Protein AF-A0A286ZJD0-F1 (afdb_monomer)

pLDDT: mean 77.21, std 18.4, range [37.88, 97.44]

Foldseek 3Di:
DDPPPDPPVVVVVVVVVVVVVVVVVVVVVVVVVVVVVVVVVVVVVLVVQLVVLVVCVVVPPVVCVVVSCVSVVCVVVVVVVVCVPDVVVVVVVVVVVVVVVVVVLVVLVVLLVVLVVLLVVLVVVLPDPVCDDDPCPVVNVVSVVSNVVSVVSSVVSPDDPPDDDPPPPPDPPDDDDDDDD

Secondary structure (DSSP, 8-state):
------THHHHHHHHHHHHHHHHHHHHHHHHHHHHHHHHHHHHHHHHHHHHHHHHHHHTT-GGGHHHHHHHHHTHHHHHHHHTTS-HHHHHHHHHHHHHHHHHHHHHHHHHHHHHHHHHHHHHHHHH-TT--TTSSHHHHHHHHHHHHHHHHHHHHTS-------S-------PPP-PPP-

Sequence (181 aa):
MAVSLGPSSDLRAQHKLMRENQELQRQLAQSKQDFRDLREKFLVSKAAAYSLANQLQKYQCEGDRDIIESVLGEKLEFKLVKLAEDPAELDVLIHAQARELTQLRQKVKEGRDDCVLLVQHLTDLLTHKDLDKDQGQGLREQLTEGHRLAERLARKFSPGKGATDPDCTGQLHGPRVFTPH

Mean predicted aligned error: 19.88 Å

Structure (mmCIF, N/CA/C/O backbone):
data_AF-A0A286ZJD0-F1
#
_entry.id   AF-A0A286ZJD0-F1
#
loop_
_atom_site.group_PDB
_atom_site.id
_atom_site.type_symbol
_atom_site.label_atom_id
_atom_site.label_alt_id
_atom_site.label_comp_id
_atom_site.label_asym_id
_atom_site.label_entity_id
_atom_site.label_seq_id
_atom_site.pdbx_PDB_ins_code
_atom_site.Cartn_x
_atom_site.Cartn_y
_atom_site.Cartn_z
_atom_site.occupancy
_atom_site.B_iso_or_equiv
_atom_site.auth_seq_id
_atom_site.auth_comp_id
_atom_site.auth_asym_id
_atom_site.auth_atom_id
_atom_site.pdbx_PDB_model_num
ATOM 1 N N . MET A 1 1 ? -14.584 -43.689 66.326 1.00 37.88 1 MET A N 1
ATOM 2 C CA . MET A 1 1 ? -15.754 -42.801 66.185 1.00 37.88 1 MET A CA 1
ATOM 3 C C . MET A 1 1 ? -15.531 -41.940 64.954 1.00 37.88 1 MET A C 1
ATOM 5 O O . MET A 1 1 ? -14.592 -41.157 64.955 1.00 37.88 1 MET A O 1
ATOM 9 N N . ALA A 1 2 ? -16.290 -42.163 63.880 1.00 47.94 2 ALA A N 1
ATOM 10 C CA . ALA A 1 2 ? -16.188 -41.362 62.663 1.00 47.94 2 ALA A CA 1
ATOM 11 C C . ALA A 1 2 ? -17.071 -40.120 62.829 1.00 47.94 2 ALA A C 1
ATOM 13 O O . ALA A 1 2 ? -18.282 -40.238 62.999 1.00 47.94 2 ALA A O 1
ATOM 14 N N . VAL A 1 3 ? -16.448 -38.944 62.855 1.00 49.66 3 VAL A N 1
ATOM 15 C CA . VAL A 1 3 ? -17.155 -37.663 62.893 1.00 49.66 3 VAL A CA 1
ATOM 16 C C . VAL A 1 3 ? -17.680 -37.397 61.488 1.00 49.66 3 VAL A C 1
ATOM 18 O O . VAL A 1 3 ? -16.926 -37.027 60.592 1.00 49.66 3 VAL A O 1
ATOM 21 N N . SER A 1 4 ? -18.972 -37.628 61.286 1.00 55.94 4 SER A N 1
ATOM 22 C CA . SER A 1 4 ? -19.664 -37.247 60.060 1.00 55.94 4 SER A CA 1
ATOM 23 C C . SER A 1 4 ? -19.768 -35.719 60.004 1.00 55.94 4 SER A C 1
ATOM 25 O O . SER A 1 4 ? -20.601 -35.120 60.684 1.00 55.94 4 SER A O 1
ATOM 27 N N . LEU A 1 5 ? -18.904 -35.078 59.214 1.00 51.91 5 LEU A N 1
ATOM 28 C CA . LEU A 1 5 ? -19.037 -33.668 58.841 1.00 51.91 5 LEU A CA 1
ATOM 29 C C . LEU A 1 5 ? -20.266 -33.532 57.930 1.00 51.91 5 LEU A C 1
ATOM 31 O O . LEU A 1 5 ? -20.278 -34.035 56.810 1.00 51.91 5 LEU A O 1
ATOM 35 N N . GLY A 1 6 ? -21.340 -32.943 58.459 1.00 55.72 6 GLY A N 1
ATOM 36 C CA . GLY A 1 6 ? -22.648 -32.920 57.805 1.00 55.72 6 GLY A CA 1
ATOM 37 C C . GLY A 1 6 ? -22.787 -31.915 56.641 1.00 55.72 6 GLY A C 1
ATOM 38 O O . GLY A 1 6 ? -21.998 -30.978 56.535 1.00 55.72 6 GLY A O 1
ATOM 39 N N . PRO A 1 7 ? -23.859 -32.029 55.828 1.00 60.59 7 PRO A N 1
ATOM 40 C CA . PRO A 1 7 ? -24.094 -31.268 54.580 1.00 60.59 7 PRO A CA 1
ATOM 41 C C . PRO A 1 7 ? -24.238 -29.735 54.718 1.00 60.59 7 PRO A C 1
ATOM 43 O O . PRO A 1 7 ? -24.342 -29.014 53.729 1.00 60.59 7 PRO A O 1
ATOM 46 N N . SER A 1 8 ? -24.299 -29.214 55.946 1.00 62.09 8 SER A N 1
ATOM 47 C CA . SER A 1 8 ? -24.670 -27.821 56.251 1.00 62.09 8 SER A CA 1
ATOM 48 C C . SER A 1 8 ? -23.539 -26.807 56.012 1.00 62.09 8 SER A C 1
ATOM 50 O O . SER A 1 8 ? -23.790 -25.668 55.609 1.00 62.09 8 SER A O 1
ATOM 52 N N . SER A 1 9 ? -22.279 -27.209 56.214 1.00 63.00 9 SER A N 1
ATOM 53 C CA . SER A 1 9 ? -21.113 -26.367 55.902 1.00 63.00 9 SER A CA 1
ATOM 54 C C . SER A 1 9 ? -20.938 -26.170 54.395 1.00 63.00 9 SER A C 1
ATOM 56 O O . SER A 1 9 ? -20.555 -25.083 53.960 1.00 63.00 9 SER A O 1
ATOM 58 N N . ASP A 1 10 ? -21.285 -27.192 53.615 1.00 73.25 10 ASP A N 1
ATOM 59 C CA . ASP A 1 10 ? -21.169 -27.210 52.158 1.00 73.25 10 ASP A CA 1
ATOM 60 C C . ASP A 1 10 ? -22.190 -26.265 51.499 1.00 73.25 10 ASP A C 1
ATOM 62 O O . ASP A 1 10 ? -21.841 -25.420 50.674 1.00 73.25 10 ASP A O 1
ATOM 66 N N . LEU A 1 11 ? -23.438 -26.271 51.986 1.00 79.62 11 LEU A N 1
ATOM 67 C CA . LEU A 1 11 ? -24.498 -25.372 51.511 1.00 79.62 11 LEU A CA 1
ATOM 68 C C . LEU A 1 11 ? -24.178 -23.884 51.771 1.00 79.62 11 LEU A C 1
ATOM 70 O O . LEU A 1 11 ? -24.460 -23.009 50.948 1.00 79.62 11 LEU A O 1
ATOM 74 N N . ARG A 1 12 ? -23.558 -23.576 52.920 1.00 82.06 12 ARG A N 1
ATOM 75 C CA . ARG A 1 12 ? -23.144 -22.206 53.275 1.00 82.06 12 ARG A CA 1
ATOM 76 C C . ARG A 1 12 ? -22.000 -21.713 52.388 1.00 82.06 12 ARG A C 1
ATOM 78 O O . ARG A 1 12 ? -22.017 -20.555 51.967 1.00 82.06 12 ARG A O 1
ATOM 85 N N . ALA A 1 13 ? -21.022 -22.573 52.107 1.00 85.38 13 ALA A N 1
ATOM 86 C CA . ALA A 1 13 ? -19.931 -22.263 51.190 1.00 85.38 13 ALA A CA 1
ATOM 87 C C . ALA A 1 13 ? -20.459 -22.041 49.765 1.00 85.38 13 ALA A C 1
ATOM 89 O O . ALA A 1 13 ? -20.111 -21.043 49.135 1.00 85.38 13 ALA A O 1
ATOM 90 N N . GLN A 1 14 ? -21.383 -22.890 49.308 1.00 86.62 14 GLN A N 1
ATOM 91 C CA . GLN A 1 14 ? -22.027 -22.781 47.999 1.00 86.62 14 GLN A CA 1
ATOM 92 C C . GLN A 1 14 ? -22.761 -21.444 47.818 1.00 86.62 14 GLN A C 1
ATOM 94 O O . GLN A 1 14 ? -22.615 -20.780 46.791 1.00 86.62 14 GLN A O 1
ATOM 99 N N . HIS A 1 15 ? -23.504 -20.996 48.832 1.00 89.81 15 HIS A N 1
ATOM 100 C CA . HIS A 1 15 ? -24.233 -19.728 48.773 1.00 89.81 15 HIS A CA 1
ATOM 101 C C . HIS A 1 15 ? -23.303 -18.498 48.777 1.00 89.81 15 HIS A C 1
ATOM 103 O O . HIS A 1 15 ? -23.623 -17.469 48.174 1.00 89.81 15 HIS A O 1
ATOM 109 N N . LYS A 1 16 ? -22.139 -18.592 49.439 1.00 93.12 16 LYS A N 1
ATOM 110 C CA . LYS A 1 16 ? -21.087 -17.562 49.399 1.00 93.12 16 LYS A CA 1
ATOM 111 C C . LYS A 1 16 ? -20.445 -17.491 48.010 1.00 93.12 16 LYS A C 1
ATOM 113 O O . LYS A 1 16 ? -20.349 -16.403 47.451 1.00 93.12 16 LYS A O 1
ATOM 118 N N . LEU A 1 17 ? -20.117 -18.646 47.432 1.00 92.94 17 LEU A N 1
ATOM 119 C CA . LEU A 1 17 ? -19.564 -18.776 46.081 1.00 92.94 17 LEU A CA 1
ATOM 120 C C . LEU A 1 17 ? -20.516 -18.216 45.014 1.00 92.94 17 LEU A C 1
ATOM 122 O O . LEU A 1 17 ? -20.090 -17.501 44.112 1.00 92.94 17 LEU A O 1
ATOM 126 N N . MET A 1 18 ? -21.817 -18.491 45.141 1.00 92.44 18 MET A N 1
ATOM 127 C CA . MET A 1 18 ? -22.837 -17.962 44.230 1.00 92.44 18 MET A CA 1
ATOM 128 C C . MET A 1 18 ? -22.913 -16.430 44.283 1.00 92.44 18 MET A C 1
ATOM 130 O O . MET A 1 18 ? -22.958 -15.783 43.238 1.00 92.44 18 MET A O 1
ATOM 134 N N . ARG A 1 19 ? -22.875 -15.843 45.487 1.00 92.38 19 ARG A N 1
ATOM 135 C CA . ARG A 1 19 ? -22.869 -14.383 45.671 1.00 92.38 19 ARG A CA 1
ATOM 136 C C . ARG A 1 19 ? -21.616 -13.745 45.066 1.00 92.38 19 ARG A C 1
ATOM 138 O O . ARG A 1 19 ? -21.719 -12.725 44.394 1.00 92.38 19 ARG A O 1
ATOM 145 N N . GLU A 1 20 ? -20.450 -14.347 45.286 1.00 94.75 20 GLU A N 1
ATOM 146 C CA . GLU A 1 20 ? -19.181 -13.878 44.716 1.00 94.75 20 GLU A CA 1
ATOM 147 C C . GLU A 1 20 ? -19.183 -13.960 43.185 1.00 94.75 20 GLU A C 1
ATOM 149 O O . GLU A 1 20 ? -18.765 -13.016 42.521 1.00 94.75 20 GLU A O 1
ATOM 154 N N . ASN A 1 21 ? -19.725 -15.037 42.610 1.00 92.50 21 ASN A N 1
ATOM 155 C CA . ASN A 1 21 ? -19.856 -15.183 41.160 1.00 92.50 21 ASN A CA 1
ATOM 156 C C . ASN A 1 21 ? -20.789 -14.113 40.566 1.00 92.50 21 ASN A C 1
ATOM 158 O O . ASN A 1 21 ? -20.454 -13.488 39.562 1.00 92.50 21 ASN A O 1
ATOM 162 N N . GLN A 1 22 ? -21.917 -13.835 41.226 1.00 96.38 22 GLN A N 1
ATOM 163 C CA . GLN A 1 22 ? -22.844 -12.788 40.796 1.00 96.38 22 GLN A CA 1
ATOM 164 C C . GLN A 1 22 ? -22.196 -11.394 40.823 1.00 96.38 22 GLN A C 1
ATOM 166 O O . GLN A 1 22 ? -22.384 -10.604 39.896 1.00 96.38 22 GLN A O 1
ATOM 171 N N . GLU A 1 23 ? -21.403 -11.099 41.853 1.00 96.81 23 GLU A N 1
ATOM 172 C CA . GLU A 1 23 ? -20.669 -9.836 41.956 1.00 96.81 23 GLU A CA 1
ATOM 173 C C . GLU A 1 23 ? -19.587 -9.718 40.870 1.00 96.81 23 GLU A C 1
ATOM 175 O O . GLU A 1 23 ? -19.506 -8.696 40.190 1.00 96.81 23 GLU A O 1
ATOM 180 N N . LEU A 1 24 ? -18.821 -10.785 40.616 1.00 97.00 24 LEU A N 1
ATOM 181 C CA . LEU A 1 24 ? -17.828 -10.819 39.536 1.00 97.00 24 LEU A CA 1
ATOM 182 C C . LEU A 1 24 ? -18.463 -10.600 38.157 1.00 97.00 24 LEU A C 1
ATOM 184 O O . LEU A 1 24 ? -17.924 -9.859 37.336 1.00 97.00 24 LEU A O 1
ATOM 188 N N . GLN A 1 25 ? -19.627 -11.201 37.898 1.00 96.88 25 GLN A N 1
ATOM 189 C CA . GLN A 1 25 ? -20.366 -10.976 36.653 1.00 96.88 25 GLN A CA 1
ATOM 190 C C . GLN A 1 25 ? -20.806 -9.518 36.506 1.00 96.88 25 GLN A C 1
ATOM 192 O O . GLN A 1 25 ? -20.695 -8.948 35.418 1.00 96.88 25 GLN A O 1
ATOM 197 N N . ARG A 1 26 ? -21.261 -8.897 37.600 1.00 97.44 26 ARG A N 1
ATOM 198 C CA . ARG A 1 26 ? -21.642 -7.482 37.619 1.00 97.44 26 ARG A CA 1
ATOM 199 C C . ARG A 1 26 ? -20.447 -6.576 37.330 1.00 97.44 26 ARG A C 1
ATOM 201 O O . ARG A 1 26 ? -20.555 -5.690 36.487 1.00 97.44 26 ARG A O 1
ATOM 208 N N . GLN A 1 27 ? -19.306 -6.834 37.964 1.00 96.19 27 GLN A N 1
ATOM 209 C CA . GLN A 1 27 ? -18.070 -6.079 37.745 1.00 96.19 27 GLN A CA 1
ATOM 210 C C . GLN A 1 27 ? -17.539 -6.246 36.321 1.00 96.19 27 GLN A C 1
ATOM 212 O O . GLN A 1 27 ? -17.121 -5.269 35.704 1.00 96.19 27 GLN A O 1
ATOM 217 N N . LEU A 1 28 ? -17.614 -7.454 35.756 1.00 95.81 28 LEU A N 1
ATOM 218 C CA . LEU A 1 28 ? -17.242 -7.699 34.364 1.00 95.81 28 LEU A CA 1
ATOM 219 C C . LEU A 1 28 ? -18.148 -6.929 33.397 1.00 95.81 28 LEU A C 1
ATOM 221 O O . LEU A 1 28 ? -17.662 -6.354 32.423 1.00 95.81 28 LEU A O 1
ATOM 225 N N . ALA A 1 29 ? -19.459 -6.917 33.644 1.00 94.62 29 ALA A N 1
ATOM 226 C CA . ALA A 1 29 ? -20.403 -6.156 32.833 1.00 94.62 29 ALA A CA 1
ATOM 227 C C . ALA A 1 29 ? -20.130 -4.647 32.920 1.00 94.62 29 ALA A C 1
ATOM 229 O O . ALA A 1 29 ? -20.103 -3.980 31.885 1.00 94.62 29 ALA A O 1
ATOM 230 N N . GLN A 1 30 ? -19.856 -4.144 34.128 1.00 96.94 30 GLN A N 1
ATOM 231 C CA . GLN A 1 30 ? -19.509 -2.746 34.364 1.00 96.94 30 GLN A CA 1
ATOM 232 C C . GLN A 1 30 ? -18.212 -2.365 33.645 1.00 96.94 30 GLN A C 1
ATOM 234 O O . GLN A 1 30 ? -18.221 -1.465 32.816 1.00 96.94 30 GLN A O 1
ATOM 239 N N . SER A 1 31 ? -17.133 -3.124 33.850 1.00 94.00 31 SER A N 1
ATOM 240 C CA . SER A 1 31 ? -15.841 -2.889 33.195 1.00 94.00 31 SER A CA 1
ATOM 241 C C . SER A 1 31 ? -15.951 -2.909 31.666 1.00 94.00 31 SER A C 1
ATOM 243 O O . SER A 1 31 ? -15.343 -2.084 30.985 1.00 94.00 31 SER A O 1
ATOM 245 N N . LYS A 1 32 ? -16.773 -3.807 31.103 1.00 92.25 32 LYS A N 1
ATOM 246 C CA . LYS A 1 32 ? -17.044 -3.835 29.658 1.00 92.25 32 LYS A CA 1
ATOM 247 C C . LYS A 1 32 ? -17.756 -2.576 29.170 1.00 92.25 32 LYS A C 1
ATOM 249 O O . LYS A 1 32 ? -17.472 -2.138 28.058 1.00 92.25 32 LYS A O 1
ATOM 254 N N . GLN A 1 33 ? -18.699 -2.039 29.943 1.00 95.00 33 GLN A N 1
ATOM 255 C CA . GLN A 1 33 ? -19.366 -0.783 29.600 1.00 95.00 33 GLN A CA 1
ATOM 256 C C . GLN A 1 33 ? -18.399 0.395 29.728 1.00 95.00 33 GLN A C 1
ATOM 258 O O . GLN A 1 33 ? -18.266 1.153 28.775 1.00 95.00 33 GLN A O 1
ATOM 263 N N . ASP A 1 34 ? -17.650 0.484 30.826 1.00 92.38 34 ASP A N 1
ATOM 264 C CA . ASP A 1 34 ? -16.680 1.560 31.053 1.00 92.38 34 ASP A CA 1
ATOM 265 C C . ASP A 1 34 ? -15.620 1.603 29.945 1.00 92.38 34 ASP A C 1
ATOM 267 O O . ASP A 1 34 ? -15.245 2.673 29.468 1.00 92.38 34 ASP A O 1
ATOM 271 N N . PHE A 1 35 ? -15.169 0.435 29.477 1.00 89.12 35 PHE A N 1
ATOM 272 C CA . PHE A 1 35 ? -14.246 0.347 28.350 1.00 89.12 35 PHE A CA 1
ATOM 273 C C . PHE A 1 35 ? -14.865 0.867 27.046 1.00 89.12 35 PHE A C 1
ATOM 275 O O . PHE A 1 35 ? -14.183 1.546 26.277 1.00 89.12 35 PHE A O 1
ATOM 282 N N . ARG A 1 36 ? -16.150 0.577 26.789 1.00 89.44 36 ARG A N 1
ATOM 283 C CA . ARG A 1 36 ? -16.866 1.122 25.623 1.00 89.44 36 ARG A CA 1
ATOM 284 C C . ARG A 1 36 ? -16.962 2.642 25.701 1.00 89.44 36 ARG A C 1
ATOM 286 O O . ARG A 1 36 ? -16.589 3.309 24.740 1.00 89.44 36 ARG A O 1
ATOM 293 N N . ASP A 1 37 ? -17.372 3.173 26.846 1.00 92.00 37 ASP A N 1
ATOM 294 C CA . ASP A 1 37 ? -17.541 4.613 27.050 1.00 92.00 37 ASP A CA 1
ATOM 295 C C . ASP A 1 37 ? -16.200 5.354 26.947 1.00 92.00 37 ASP A C 1
ATOM 297 O O . ASP A 1 37 ? -16.099 6.417 26.332 1.00 92.00 37 ASP A O 1
ATOM 301 N N . LEU A 1 38 ? -15.136 4.788 27.529 1.00 92.44 38 LEU A N 1
ATOM 302 C CA . LEU A 1 38 ? -13.792 5.354 27.444 1.00 92.44 38 LEU A CA 1
ATOM 303 C C . LEU A 1 38 ? -13.263 5.321 26.009 1.00 92.44 38 LEU A C 1
ATOM 305 O O . LEU A 1 38 ? -12.658 6.295 25.560 1.00 92.44 38 LEU A O 1
ATOM 309 N N . ARG A 1 39 ? -13.523 4.232 25.275 1.00 87.75 39 ARG A N 1
ATOM 310 C CA . ARG A 1 39 ? -13.181 4.126 23.856 1.00 87.75 39 ARG A CA 1
ATOM 311 C C . ARG A 1 39 ? -13.904 5.199 23.051 1.00 87.75 39 ARG A C 1
ATOM 313 O O . ARG A 1 39 ? -13.239 5.908 22.308 1.00 87.75 39 ARG A O 1
ATOM 320 N N . GLU A 1 40 ? -15.211 5.379 23.218 1.00 83.56 40 GLU A N 1
ATOM 321 C CA . GLU A 1 40 ? -15.963 6.427 22.514 1.00 83.56 40 GLU A CA 1
ATOM 322 C C . GLU A 1 40 ? -15.380 7.822 22.786 1.00 83.56 40 GLU A C 1
ATOM 324 O O . GLU A 1 40 ? -15.061 8.556 21.847 1.00 83.56 40 GLU A O 1
ATOM 329 N N . LYS A 1 41 ? -15.130 8.153 24.059 1.00 91.62 41 LYS A N 1
ATOM 330 C CA . LYS A 1 41 ? -14.500 9.426 24.446 1.00 91.62 41 LYS A CA 1
ATOM 331 C C . LYS A 1 41 ? -13.124 9.601 23.809 1.00 91.62 41 LYS A C 1
ATOM 333 O O . LYS A 1 41 ? -12.839 10.671 23.279 1.00 91.62 41 LYS A O 1
ATOM 338 N N . PHE A 1 42 ? -12.296 8.556 23.802 1.00 87.00 42 PHE A N 1
ATOM 339 C CA . PHE A 1 42 ? -10.989 8.581 23.148 1.00 87.00 42 PHE A CA 1
ATOM 340 C C . PHE A 1 42 ? -11.109 8.868 21.646 1.00 87.00 42 PHE A C 1
ATOM 342 O O . PHE A 1 42 ? -10.378 9.712 21.126 1.00 87.00 42 PHE A O 1
ATOM 349 N N . LEU A 1 43 ? -12.053 8.226 20.948 1.00 81.31 43 LEU A N 1
ATOM 350 C CA . LEU A 1 43 ? -12.284 8.459 19.518 1.00 81.31 43 LEU A CA 1
ATOM 351 C C . LEU A 1 43 ? -12.715 9.907 19.244 1.00 81.31 43 LEU A C 1
ATOM 353 O O . LEU A 1 43 ? -12.207 10.526 18.307 1.00 81.31 43 LEU A O 1
ATOM 357 N N . VAL A 1 44 ? -13.609 10.457 20.070 1.00 83.81 44 VAL A N 1
ATOM 358 C CA . VAL A 1 44 ? -14.065 11.852 19.970 1.00 83.81 44 VAL A CA 1
ATOM 359 C C . VAL A 1 44 ? -12.910 12.825 20.217 1.00 83.81 44 VAL A C 1
ATOM 361 O O . VAL A 1 44 ? -12.670 13.709 19.393 1.00 83.81 44 VAL A O 1
ATOM 364 N N . SER A 1 45 ? -12.146 12.645 21.300 1.00 86.00 45 SER A N 1
ATOM 365 C CA . SER A 1 45 ? -10.976 13.478 21.610 1.00 86.00 45 SER A CA 1
ATOM 366 C C . SER A 1 45 ? -9.921 13.415 20.505 1.00 86.00 45 SER A C 1
ATOM 368 O O . SER A 1 45 ? -9.391 14.451 20.103 1.00 86.00 45 SER A O 1
ATOM 370 N N . LYS A 1 46 ? -9.662 12.224 19.954 1.00 81.81 46 LYS A N 1
ATOM 371 C CA . LYS A 1 46 ? -8.733 12.033 18.835 1.00 81.81 46 LYS A CA 1
ATOM 372 C C . LYS A 1 46 ? -9.209 12.755 17.570 1.00 81.81 46 LYS A C 1
ATOM 374 O O . LYS A 1 46 ? -8.413 13.432 16.923 1.00 81.81 46 LYS A O 1
ATOM 379 N N . ALA A 1 47 ? -10.498 12.679 17.232 1.00 78.38 47 ALA A N 1
ATOM 380 C CA . ALA A 1 47 ? -11.065 13.399 16.087 1.00 78.38 47 ALA A CA 1
ATOM 381 C C . ALA A 1 47 ? -10.992 14.929 16.252 1.00 78.38 47 ALA A C 1
ATOM 383 O O . ALA A 1 47 ? -10.694 15.645 15.288 1.00 78.38 47 ALA A O 1
ATOM 384 N N . ALA A 1 48 ? -11.219 15.432 17.468 1.00 83.50 48 ALA A N 1
ATOM 385 C CA . ALA A 1 48 ? -11.081 16.850 17.789 1.00 83.50 48 ALA A CA 1
ATOM 386 C C . ALA A 1 48 ? -9.624 17.325 17.654 1.00 83.50 48 ALA A C 1
ATOM 388 O O . ALA A 1 48 ? -9.370 18.317 16.970 1.00 83.50 48 ALA A O 1
ATOM 389 N N . ALA A 1 49 ? -8.666 16.576 18.214 1.00 83.50 49 ALA A N 1
ATOM 390 C CA . ALA A 1 49 ? -7.237 16.865 18.088 1.00 83.50 49 ALA A CA 1
ATOM 391 C C . ALA A 1 49 ? -6.783 16.869 16.621 1.00 83.50 49 ALA A C 1
ATOM 393 O O . ALA A 1 49 ? -6.085 17.782 16.192 1.00 83.50 49 ALA A O 1
ATOM 394 N N . TYR A 1 50 ? -7.246 15.900 15.826 1.00 79.31 50 TYR A N 1
ATOM 395 C CA . TYR A 1 50 ? -6.961 15.828 14.393 1.00 79.31 50 TYR A CA 1
ATOM 396 C C . TYR A 1 50 ? -7.498 17.052 13.638 1.00 79.31 50 TYR A C 1
ATOM 398 O O . TYR A 1 50 ? -6.807 17.649 12.813 1.00 79.31 50 TYR A O 1
ATOM 406 N N . SER A 1 51 ? -8.735 17.455 13.931 1.00 78.06 51 SER A N 1
ATOM 407 C CA . SER A 1 51 ? -9.356 18.633 13.316 1.00 78.06 51 SER A CA 1
ATOM 408 C C . SER A 1 51 ? -8.585 19.909 13.653 1.00 78.06 51 SER A C 1
ATOM 410 O O . SER A 1 51 ? -8.314 20.713 12.761 1.00 78.06 51 SER A O 1
ATOM 412 N N . LEU A 1 52 ? -8.170 20.058 14.913 1.00 83.00 52 LEU A N 1
ATOM 413 C CA . LEU A 1 52 ? -7.372 21.188 15.375 1.00 83.00 52 LEU A CA 1
ATOM 414 C C . LEU A 1 52 ? -5.975 21.200 14.739 1.00 83.00 52 LEU A C 1
ATOM 416 O O . LEU A 1 52 ? -5.557 22.229 14.221 1.00 83.00 52 LEU A O 1
ATOM 420 N N . ALA A 1 53 ? -5.290 20.056 14.688 1.00 82.00 53 ALA A N 1
ATOM 421 C CA . ALA A 1 53 ? -3.975 19.930 14.062 1.00 82.00 53 ALA A CA 1
ATOM 422 C C . ALA A 1 53 ? -4.000 20.320 12.573 1.00 82.00 53 ALA A C 1
ATOM 424 O O . ALA A 1 53 ? -3.118 21.039 12.112 1.00 82.00 53 ALA A O 1
ATOM 425 N N . ASN A 1 54 ? -5.040 19.928 11.823 1.00 77.31 54 ASN A N 1
ATOM 426 C CA . ASN A 1 54 ? -5.197 20.365 10.428 1.00 77.31 54 ASN A CA 1
ATOM 427 C C . ASN A 1 54 ? -5.443 21.874 10.306 1.00 77.31 54 ASN A C 1
ATOM 429 O O . ASN A 1 54 ? -4.963 22.502 9.362 1.00 77.31 54 ASN A O 1
ATOM 433 N N . GLN A 1 55 ? -6.196 22.468 11.239 1.00 77.38 55 GLN A N 1
ATOM 434 C CA . GLN A 1 55 ? -6.358 23.921 11.272 1.00 77.38 55 GLN A CA 1
ATOM 435 C C . GLN A 1 55 ? -5.020 24.610 11.550 1.00 77.38 55 GLN A C 1
ATOM 437 O O . GLN A 1 55 ? -4.664 25.528 10.821 1.00 77.38 55 GLN A O 1
ATOM 442 N N . LEU A 1 56 ? -4.240 24.141 12.524 1.00 78.25 56 LEU A N 1
ATOM 443 C CA . LEU A 1 56 ? -2.924 24.706 12.847 1.00 78.25 56 LEU A CA 1
ATOM 444 C C . LEU A 1 56 ? -1.916 24.544 11.700 1.00 78.25 56 LEU A C 1
ATOM 446 O O . LEU A 1 56 ? -1.165 25.474 11.407 1.00 78.25 56 LEU A O 1
ATOM 450 N N . GLN A 1 57 ? -1.963 23.421 10.977 1.00 77.56 57 GLN A N 1
ATOM 451 C CA . GLN A 1 57 ? -1.161 23.213 9.769 1.00 77.56 57 GLN A CA 1
ATOM 452 C C . GLN A 1 57 ? -1.479 24.252 8.685 1.00 77.56 57 GLN A C 1
ATOM 454 O O . GLN A 1 57 ? -0.569 24.755 8.027 1.00 77.56 57 GLN A O 1
ATOM 459 N N . LYS A 1 58 ? -2.758 24.622 8.522 1.00 78.81 58 LYS A N 1
ATOM 460 C CA . LYS A 1 58 ? -3.179 25.667 7.574 1.00 78.81 58 LYS A CA 1
ATOM 461 C C . 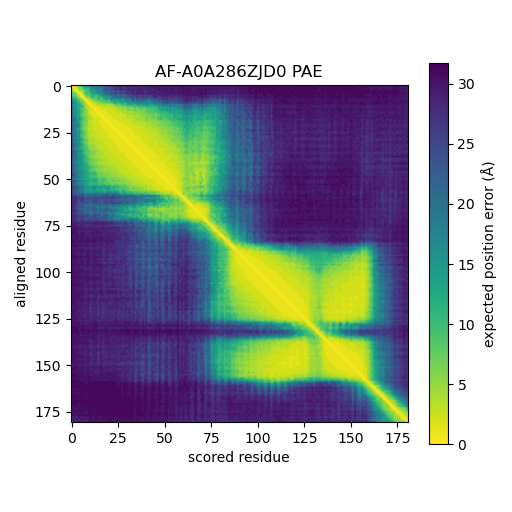LYS A 1 58 ? -2.568 27.035 7.903 1.00 78.81 58 LYS A C 1
ATOM 463 O O . LYS A 1 58 ? -2.319 27.811 6.986 1.00 78.81 58 LYS A O 1
ATOM 468 N N . TYR A 1 59 ? -2.325 27.322 9.181 1.00 76.25 59 TYR A N 1
ATOM 469 C CA . TYR A 1 59 ? -1.756 28.590 9.646 1.00 76.25 59 TYR A CA 1
ATOM 470 C C . TYR A 1 59 ? -0.235 28.544 9.879 1.00 76.25 59 TYR A C 1
ATOM 472 O O . TYR A 1 59 ? 0.320 29.534 10.341 1.00 76.25 59 TYR A O 1
ATOM 480 N N . GLN A 1 60 ? 0.439 27.440 9.523 1.00 68.44 60 GLN A N 1
ATOM 481 C CA . GLN A 1 60 ? 1.894 27.254 9.656 1.00 68.44 60 GLN A CA 1
ATOM 482 C C . GLN A 1 60 ? 2.440 27.629 11.048 1.00 68.44 60 GLN A C 1
ATOM 484 O O . GLN A 1 60 ? 3.484 28.265 11.162 1.00 68.44 60 GLN A O 1
ATOM 489 N N . CYS A 1 61 ? 1.743 27.245 12.122 1.00 64.62 61 CYS A N 1
ATOM 490 C CA . CYS A 1 61 ? 2.244 27.456 13.481 1.00 64.62 61 CYS A CA 1
ATOM 491 C C . CYS A 1 61 ? 3.511 26.613 13.718 1.00 64.62 61 CYS A C 1
ATOM 493 O O . CYS A 1 61 ? 3.433 25.410 13.956 1.00 64.62 61 CYS A O 1
ATOM 495 N N . GLU A 1 62 ? 4.684 27.249 13.638 1.00 65.06 62 GLU A N 1
ATOM 496 C CA . GLU A 1 62 ? 5.998 26.588 13.699 1.00 65.06 62 GLU A CA 1
ATOM 497 C C . GLU A 1 62 ? 6.264 25.872 15.036 1.00 65.06 62 GLU A C 1
ATOM 499 O O . GLU A 1 62 ? 6.972 24.869 15.055 1.00 65.06 62 GLU A O 1
ATOM 504 N N . GLY A 1 63 ? 5.662 26.338 16.138 1.00 72.50 63 GLY A N 1
ATOM 505 C CA . GLY A 1 63 ? 5.861 25.771 17.479 1.00 72.50 63 GLY A CA 1
ATOM 506 C C . GLY A 1 63 ? 5.198 24.410 17.720 1.00 72.50 63 GLY A C 1
ATOM 507 O O . GLY A 1 63 ? 5.649 23.669 18.586 1.00 72.50 63 GLY A O 1
ATOM 508 N N . ASP A 1 64 ? 4.179 24.053 16.932 1.00 69.12 64 ASP A N 1
ATOM 509 C CA . ASP A 1 64 ? 3.381 22.832 17.134 1.00 69.12 64 ASP A CA 1
ATOM 510 C C . ASP A 1 64 ? 3.647 21.768 16.061 1.00 69.12 64 ASP A C 1
ATOM 512 O O . ASP A 1 64 ? 2.901 20.795 15.938 1.00 69.12 64 ASP A O 1
ATOM 516 N N . ARG A 1 65 ? 4.705 21.940 15.257 1.00 74.62 65 ARG A N 1
ATOM 517 C CA . ARG A 1 65 ? 5.008 21.085 14.101 1.00 74.62 65 ARG A CA 1
ATOM 518 C C . ARG A 1 65 ? 5.122 19.606 14.475 1.00 74.62 65 ARG A C 1
ATOM 520 O O . ARG A 1 65 ? 4.504 18.776 13.813 1.00 74.62 65 ARG A O 1
ATOM 527 N N . ASP A 1 66 ? 5.827 19.302 15.561 1.00 74.75 66 ASP A N 1
ATOM 528 C CA . ASP A 1 66 ? 6.039 17.929 16.037 1.00 74.75 66 ASP A CA 1
ATOM 529 C C . ASP A 1 66 ? 4.731 17.289 16.542 1.00 74.75 66 ASP A C 1
ATOM 531 O O . ASP A 1 66 ? 4.471 16.105 16.324 1.00 74.75 66 ASP A O 1
ATOM 535 N N . ILE A 1 67 ? 3.858 18.086 17.171 1.00 77.88 67 ILE A N 1
ATOM 536 C CA . ILE A 1 67 ? 2.547 17.645 17.674 1.00 77.88 67 ILE A CA 1
ATOM 537 C C . ILE A 1 67 ? 1.592 17.393 16.504 1.00 77.88 67 ILE A C 1
ATOM 539 O O . ILE A 1 67 ? 0.895 16.377 16.470 1.00 77.88 67 ILE A O 1
ATOM 543 N N . ILE A 1 68 ? 1.580 18.294 15.520 1.00 75.06 68 ILE A N 1
ATOM 544 C CA . ILE A 1 68 ? 0.810 18.147 14.283 1.00 75.06 68 ILE A CA 1
ATOM 545 C C . ILE A 1 68 ? 1.272 16.887 13.543 1.00 75.06 68 ILE A C 1
ATOM 547 O O . ILE A 1 68 ? 0.437 16.080 13.145 1.00 75.06 68 ILE A O 1
ATOM 551 N N . GLU A 1 69 ? 2.579 16.663 13.399 1.00 76.31 69 GLU A N 1
ATOM 552 C CA . GLU A 1 69 ? 3.119 15.470 12.742 1.00 76.31 69 GLU A CA 1
ATOM 553 C C . GLU A 1 69 ? 2.776 14.179 13.499 1.00 76.31 69 GLU A C 1
ATOM 555 O O . GLU A 1 69 ? 2.350 13.211 12.873 1.00 76.31 69 GLU A O 1
ATOM 560 N N . SER A 1 70 ? 2.848 14.172 14.832 1.00 76.00 70 SER A N 1
ATOM 561 C CA . SER A 1 70 ? 2.471 13.016 15.658 1.00 76.00 70 SER A CA 1
ATOM 562 C C . SER A 1 70 ? 0.973 12.676 15.553 1.00 76.00 70 SER A C 1
ATOM 564 O O . SER A 1 70 ? 0.613 11.526 15.291 1.00 76.00 70 SER A O 1
ATOM 566 N N . VAL A 1 71 ? 0.085 13.673 15.653 1.00 73.88 71 VAL A N 1
ATOM 567 C CA . VAL A 1 71 ? -1.377 13.482 15.560 1.00 73.88 71 VAL A CA 1
ATOM 568 C C . VAL A 1 71 ? -1.822 13.124 14.134 1.00 73.88 71 VAL A C 1
ATOM 570 O O . VAL A 1 71 ? -2.749 12.327 13.953 1.00 73.88 71 VAL A O 1
ATOM 573 N N . LEU A 1 72 ? -1.182 13.695 13.104 1.00 69.31 72 LEU A N 1
ATOM 574 C CA . LEU A 1 72 ? -1.476 13.382 11.702 1.00 69.31 72 LEU A CA 1
ATOM 575 C C . LEU A 1 72 ? -0.834 12.062 11.244 1.00 69.31 72 LEU A C 1
ATOM 577 O O . LEU A 1 72 ? -1.423 11.369 10.414 1.00 69.31 72 LEU A O 1
ATOM 581 N N . GLY A 1 73 ? 0.331 11.697 11.779 1.00 66.12 73 GLY A N 1
ATOM 582 C CA . GLY A 1 73 ? 1.058 10.464 11.468 1.00 66.12 73 GLY A CA 1
ATOM 583 C C . GLY A 1 73 ? 0.312 9.207 11.919 1.00 66.12 73 GLY A C 1
ATOM 584 O O . GLY A 1 73 ? 0.203 8.243 11.161 1.00 66.12 73 GLY A O 1
ATOM 585 N N . GLU A 1 74 ? -0.347 9.251 13.082 1.00 59.56 74 GLU A N 1
ATOM 586 C CA . GLU A 1 74 ? -1.217 8.166 13.571 1.00 59.56 74 GLU A CA 1
ATOM 587 C C . GLU A 1 74 ? -2.477 7.914 12.707 1.00 59.56 74 GLU A C 1
ATOM 589 O O . GLU A 1 74 ? -3.212 6.943 12.928 1.00 59.56 74 GLU A O 1
ATOM 594 N N . LYS A 1 75 ? -2.764 8.759 11.702 1.00 53.31 75 LYS A N 1
ATOM 595 C CA . LYS A 1 75 ? -3.904 8.606 10.774 1.00 53.31 75 LYS A CA 1
ATOM 596 C C . LYS A 1 75 ? -3.843 7.306 9.959 1.00 53.31 75 LYS A C 1
ATOM 598 O O . LYS A 1 75 ? -4.888 6.839 9.500 1.00 53.31 75 LYS A O 1
ATOM 603 N N . LEU A 1 76 ? -2.657 6.716 9.779 1.00 49.50 76 LEU A N 1
ATOM 604 C CA . LEU A 1 76 ? -2.497 5.448 9.057 1.00 49.50 76 LEU A CA 1
ATOM 605 C C . LEU A 1 76 ? -3.030 4.243 9.845 1.00 49.50 76 LEU A C 1
ATOM 607 O O . LEU A 1 76 ? -3.632 3.356 9.244 1.00 49.50 76 LEU A O 1
ATOM 611 N N . GLU A 1 77 ? -2.930 4.243 11.175 1.00 50.09 77 GLU A N 1
ATOM 612 C CA . GLU A 1 77 ? -3.413 3.117 11.988 1.00 50.09 77 GLU A CA 1
ATOM 613 C C . GLU A 1 77 ? -4.927 3.175 12.238 1.00 50.09 77 GLU A C 1
ATOM 615 O O . GLU A 1 77 ? -5.596 2.152 12.364 1.00 50.09 77 GLU A O 1
ATOM 620 N N . PHE A 1 78 ? -5.522 4.370 12.219 1.00 44.66 78 PHE A N 1
ATOM 621 C CA . PHE A 1 78 ? -6.953 4.536 12.481 1.00 44.66 78 PHE A CA 1
ATOM 622 C C . PHE A 1 78 ? -7.859 4.104 11.321 1.00 44.66 78 PHE A C 1
ATOM 624 O O . PHE A 1 78 ? -8.981 3.655 11.556 1.00 44.66 78 PHE A O 1
ATOM 631 N N . LYS A 1 79 ? -7.377 4.184 10.071 1.00 47.81 79 LYS A N 1
ATOM 632 C CA . LYS A 1 79 ? -8.072 3.559 8.932 1.00 47.81 79 LYS A CA 1
ATOM 633 C C . LYS A 1 79 ? -8.137 2.040 9.087 1.00 47.81 79 LYS A C 1
ATOM 635 O O . LYS A 1 79 ? -9.140 1.451 8.712 1.00 47.81 79 LYS A O 1
ATOM 640 N N . LEU A 1 80 ? -7.109 1.432 9.677 1.00 44.31 80 LEU A N 1
ATOM 641 C CA . LEU A 1 80 ? -7.055 -0.006 9.928 1.00 44.31 80 LEU A CA 1
ATOM 642 C C . LEU A 1 80 ? -7.999 -0.417 11.072 1.00 44.31 80 LEU A C 1
ATOM 644 O O . LEU A 1 80 ? -8.708 -1.411 10.969 1.00 44.31 80 LEU A O 1
ATOM 648 N N . VAL A 1 81 ? -8.048 0.384 12.144 1.00 44.22 81 VAL A N 1
ATOM 649 C CA . VAL A 1 81 ? -8.858 0.099 13.343 1.00 44.22 81 VAL A CA 1
ATOM 650 C C . VAL A 1 81 ? -10.352 0.394 13.139 1.00 44.22 81 VAL A C 1
ATOM 652 O O . VAL A 1 81 ? -11.180 -0.300 13.723 1.00 44.22 81 VAL A O 1
ATOM 655 N N . LYS A 1 82 ? -10.728 1.357 12.283 1.00 50.72 82 LYS A N 1
ATOM 656 C CA . LYS A 1 82 ? -12.135 1.570 11.882 1.00 50.72 82 LYS A CA 1
ATOM 657 C C . LYS A 1 82 ? -12.654 0.556 10.854 1.00 50.72 82 LYS A C 1
ATOM 659 O O . LYS A 1 82 ? -13.857 0.348 10.798 1.00 50.72 82 LYS A O 1
ATOM 664 N N . LEU A 1 83 ? -11.778 -0.103 10.089 1.00 47.62 83 LEU A N 1
ATOM 665 C CA . LEU A 1 83 ? -12.169 -1.170 9.151 1.00 47.62 83 LEU A CA 1
ATOM 666 C C . LEU A 1 83 ? -12.499 -2.501 9.846 1.00 47.62 83 LEU A C 1
ATOM 668 O O . LEU A 1 83 ? -13.026 -3.412 9.218 1.00 47.62 83 LEU A O 1
ATOM 672 N N . ALA A 1 84 ? -12.187 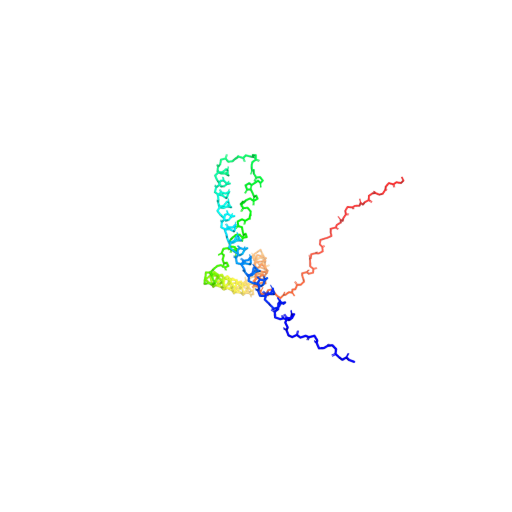-2.624 11.138 1.00 48.28 84 ALA A N 1
ATOM 673 C CA . ALA A 1 84 ? -12.460 -3.821 11.925 1.00 48.28 84 ALA A CA 1
ATOM 674 C C . ALA A 1 84 ? -13.933 -3.949 12.373 1.00 48.28 84 ALA A C 1
ATOM 676 O O . ALA A 1 84 ? -14.274 -4.934 13.026 1.00 48.28 84 ALA A O 1
ATOM 677 N N . GLU A 1 85 ? -14.794 -2.971 12.060 1.00 55.62 85 GLU A N 1
ATOM 678 C CA . GLU A 1 85 ? -16.213 -2.973 12.453 1.00 55.62 85 GLU A CA 1
ATOM 679 C C . GLU A 1 85 ? -17.173 -3.410 11.326 1.00 55.62 85 GLU A C 1
ATOM 681 O O . GLU A 1 85 ? -18.276 -3.847 11.649 1.00 55.62 85 GLU A O 1
ATOM 686 N N . ASP A 1 86 ? -16.760 -3.407 10.048 1.00 59.69 86 ASP A N 1
ATOM 687 C CA . ASP A 1 86 ? -17.568 -3.942 8.937 1.00 59.69 86 ASP A CA 1
ATOM 688 C C . ASP A 1 86 ? -16.735 -4.832 7.983 1.00 59.69 86 ASP A C 1
ATOM 690 O O . ASP A 1 86 ? -16.001 -4.324 7.126 1.00 59.69 86 ASP A O 1
ATOM 694 N N . PRO A 1 87 ? -16.824 -6.173 8.100 1.00 64.31 87 PRO A N 1
ATOM 695 C CA . PRO A 1 87 ? -16.103 -7.092 7.221 1.00 64.31 87 PRO A CA 1
ATOM 696 C C . PRO A 1 87 ? -16.468 -6.924 5.735 1.00 64.31 87 PRO A C 1
ATOM 698 O O . PRO A 1 87 ? -15.647 -7.252 4.880 1.00 64.31 87 PRO A O 1
ATOM 701 N N . ALA A 1 88 ? -17.642 -6.367 5.408 1.00 73.38 88 ALA A N 1
ATOM 702 C CA . ALA A 1 88 ? -18.046 -6.140 4.023 1.00 73.38 88 ALA A CA 1
ATOM 703 C C . ALA A 1 88 ? -17.247 -5.007 3.352 1.00 73.38 88 ALA A C 1
ATOM 705 O O . ALA A 1 88 ? -16.929 -5.094 2.166 1.00 73.38 88 ALA A O 1
ATOM 706 N N . GLU A 1 89 ? -16.873 -3.959 4.092 1.00 75.44 89 GLU A N 1
ATOM 707 C CA . GLU A 1 89 ? -16.086 -2.840 3.552 1.00 75.44 89 GLU A CA 1
ATOM 708 C C . GLU A 1 89 ? -14.616 -3.240 3.329 1.00 75.44 89 GLU A C 1
ATOM 710 O O . GLU A 1 89 ? -14.001 -2.860 2.325 1.00 75.44 89 GLU A O 1
ATOM 715 N N . LEU A 1 90 ? -14.077 -4.093 4.209 1.00 77.25 90 LEU A N 1
ATOM 716 C CA . LEU A 1 90 ? -12.772 -4.728 4.020 1.00 77.25 90 LEU A CA 1
ATOM 717 C C . LEU A 1 90 ? -12.763 -5.624 2.770 1.00 77.25 90 LEU A C 1
ATOM 719 O O . LEU A 1 90 ? -11.838 -5.526 1.962 1.00 77.25 90 LEU A O 1
ATOM 723 N N . ASP A 1 91 ? -13.799 -6.440 2.564 1.00 81.44 91 ASP A N 1
ATOM 724 C CA . ASP A 1 91 ? -13.924 -7.288 1.373 1.00 81.44 91 ASP A CA 1
ATOM 725 C C . ASP A 1 91 ? -13.997 -6.471 0.076 1.00 81.44 91 ASP A C 1
ATOM 727 O O . ASP A 1 91 ? -13.368 -6.842 -0.921 1.00 81.44 91 ASP A O 1
ATOM 731 N N . VAL A 1 92 ? -14.707 -5.337 0.077 1.00 85.69 92 VAL A N 1
ATOM 732 C CA . VAL A 1 92 ? -14.762 -4.417 -1.073 1.00 85.69 92 VAL A CA 1
ATOM 733 C C . VAL A 1 92 ? -13.378 -3.853 -1.392 1.00 85.69 92 VAL A C 1
ATOM 735 O O . VAL A 1 92 ? -12.981 -3.832 -2.561 1.00 85.69 92 VAL A O 1
ATOM 738 N N . LEU A 1 93 ? -12.614 -3.439 -0.378 1.00 86.94 93 LEU A N 1
ATOM 739 C CA . LEU A 1 93 ? -11.269 -2.899 -0.576 1.00 86.94 93 LEU A CA 1
ATOM 740 C C . LEU A 1 93 ? -10.285 -3.976 -1.054 1.00 86.94 93 LEU A C 1
ATOM 742 O O . LEU A 1 93 ? -9.504 -3.724 -1.972 1.00 86.94 93 LEU A O 1
ATOM 746 N N . ILE A 1 94 ? -10.360 -5.186 -0.494 1.00 87.69 94 ILE A N 1
ATOM 747 C CA . ILE A 1 94 ? -9.560 -6.337 -0.935 1.00 87.69 94 ILE A CA 1
ATOM 748 C C . ILE A 1 94 ? -9.859 -6.656 -2.403 1.00 87.69 94 ILE A C 1
ATOM 750 O O . ILE A 1 94 ? -8.931 -6.838 -3.192 1.00 87.69 94 ILE A O 1
ATOM 754 N N . HIS A 1 95 ? -11.133 -6.675 -2.804 1.00 91.94 95 HIS A N 1
ATOM 755 C CA . HIS A 1 95 ? -11.515 -6.913 -4.197 1.00 91.94 95 HIS A CA 1
ATOM 756 C C . HIS A 1 95 ? -11.055 -5.789 -5.129 1.00 91.94 95 HIS A C 1
ATOM 758 O O . HIS A 1 95 ? -10.567 -6.068 -6.228 1.00 91.94 95 HIS A O 1
ATOM 764 N N . ALA A 1 96 ? -11.164 -4.529 -4.701 1.00 90.94 96 ALA A N 1
ATOM 765 C CA . ALA A 1 96 ? -10.649 -3.391 -5.456 1.00 90.94 96 ALA A CA 1
ATOM 766 C C . ALA A 1 96 ? -9.130 -3.510 -5.663 1.00 90.94 96 ALA A C 1
ATOM 768 O O . ALA A 1 96 ? -8.651 -3.439 -6.796 1.00 90.94 96 ALA A O 1
ATOM 769 N N . GLN A 1 97 ? -8.383 -3.814 -4.600 1.00 92.75 97 GLN A N 1
ATOM 770 C CA . GLN A 1 97 ? -6.933 -3.973 -4.658 1.00 92.75 97 GLN A CA 1
ATOM 771 C C . GLN A 1 97 ? -6.516 -5.196 -5.489 1.00 92.75 97 GLN A C 1
ATOM 773 O O . GLN A 1 97 ? -5.566 -5.122 -6.270 1.00 92.75 97 GLN A O 1
ATOM 778 N N . ALA A 1 98 ? -7.247 -6.311 -5.402 1.00 92.44 98 ALA A N 1
ATOM 779 C CA . ALA A 1 98 ? -7.022 -7.486 -6.243 1.00 92.44 98 ALA A CA 1
ATOM 780 C C . ALA A 1 98 ? -7.250 -7.175 -7.731 1.00 92.44 98 ALA A C 1
ATOM 782 O O . ALA A 1 98 ? -6.472 -7.610 -8.590 1.00 92.44 98 ALA A O 1
ATOM 783 N N . ARG A 1 99 ? -8.282 -6.385 -8.050 1.00 95.00 99 ARG A N 1
ATOM 784 C CA . ARG A 1 99 ? -8.560 -5.918 -9.413 1.00 95.00 99 ARG A CA 1
ATOM 785 C C . ARG A 1 99 ? -7.449 -5.010 -9.938 1.00 95.00 99 ARG A C 1
ATOM 787 O O . ARG A 1 99 ? -6.983 -5.229 -11.055 1.00 95.00 99 ARG A O 1
ATOM 794 N N . GLU A 1 100 ? -6.990 -4.043 -9.149 1.00 95.88 100 GLU A N 1
ATOM 795 C CA . GLU A 1 100 ? -5.883 -3.152 -9.522 1.00 95.88 100 GLU A CA 1
ATOM 796 C C . GLU A 1 100 ? -4.573 -3.921 -9.732 1.00 95.88 100 GLU A C 1
ATOM 798 O O . GLU A 1 100 ? -3.903 -3.743 -10.750 1.00 95.88 100 GLU A O 1
ATOM 803 N N . LEU A 1 101 ?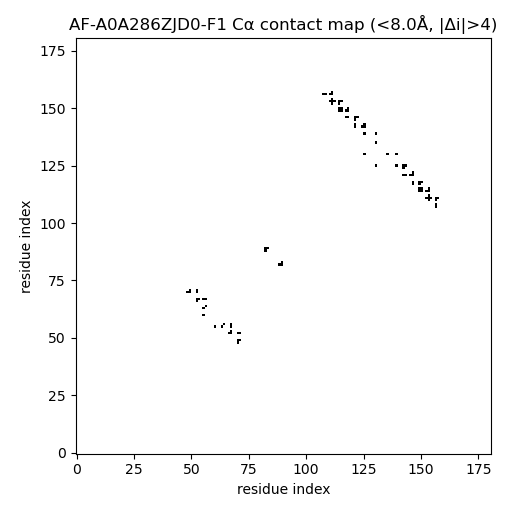 -4.240 -4.853 -8.832 1.00 95.06 101 LEU A N 1
ATOM 804 C CA . LEU A 1 101 ? -3.079 -5.735 -8.985 1.00 95.06 101 LEU A CA 1
ATOM 805 C C . LEU A 1 101 ? -3.169 -6.586 -10.253 1.00 95.06 101 LEU A C 1
ATOM 807 O O . LEU A 1 101 ? -2.160 -6.815 -10.922 1.00 95.06 101 LEU A O 1
ATOM 811 N N . THR A 1 102 ? -4.369 -7.042 -10.605 1.00 95.88 102 THR A N 1
ATOM 812 C CA . THR A 1 102 ? -4.602 -7.810 -11.833 1.00 95.88 102 THR A CA 1
ATOM 813 C C . THR A 1 102 ? -4.366 -6.944 -13.069 1.00 95.88 102 THR A C 1
ATOM 815 O O . THR A 1 102 ? -3.662 -7.368 -13.984 1.00 95.88 102 THR A O 1
ATOM 818 N N . GLN A 1 103 ? -4.865 -5.706 -13.074 1.00 95.62 103 GLN A N 1
ATOM 819 C CA . GLN A 1 103 ? -4.616 -4.744 -14.152 1.00 95.62 103 GLN A CA 1
ATOM 820 C C . GLN A 1 103 ? -3.132 -4.384 -14.277 1.00 95.62 103 GLN A C 1
ATOM 822 O O . GLN A 1 103 ? -2.609 -4.312 -15.386 1.00 95.62 103 GLN A O 1
ATOM 827 N N . LEU A 1 104 ? -2.430 -4.200 -13.157 1.00 95.50 104 LEU A N 1
ATOM 828 C CA . LEU A 1 104 ? -1.000 -3.904 -13.168 1.00 95.50 104 LEU A CA 1
ATOM 829 C C . LEU A 1 104 ? -0.186 -5.079 -13.722 1.00 95.50 104 LEU A C 1
ATOM 831 O O . LEU A 1 104 ? 0.679 -4.879 -14.571 1.00 95.50 104 LEU A O 1
ATOM 835 N N . ARG A 1 105 ? -0.491 -6.311 -13.298 1.00 94.31 105 ARG A N 1
ATOM 836 C CA . ARG A 1 105 ? 0.143 -7.527 -13.839 1.00 94.31 105 ARG A CA 1
ATOM 837 C C . ARG A 1 105 ? -0.105 -7.676 -15.337 1.00 94.31 105 ARG A C 1
ATOM 839 O O . ARG A 1 105 ? 0.806 -8.067 -16.060 1.00 94.31 105 ARG A O 1
ATOM 846 N N . GLN A 1 106 ? -1.308 -7.338 -15.795 1.00 96.31 106 GLN A N 1
ATOM 847 C CA . GLN A 1 106 ? -1.652 -7.348 -17.211 1.00 96.31 106 GLN A CA 1
ATOM 848 C C . GLN A 1 106 ? -0.843 -6.300 -17.992 1.00 96.31 106 GLN A C 1
ATOM 850 O O . GLN A 1 106 ? -0.218 -6.658 -18.984 1.00 96.31 106 GLN A O 1
ATOM 855 N N . LYS A 1 107 ? -0.727 -5.061 -17.496 1.00 95.75 107 LYS A N 1
ATOM 856 C CA . LYS A 1 107 ? 0.124 -4.027 -18.118 1.00 95.75 107 LYS A CA 1
ATOM 857 C C . LYS A 1 107 ? 1.605 -4.404 -18.157 1.00 95.75 107 LYS A C 1
ATOM 859 O O . LYS A 1 107 ? 2.282 -4.137 -19.142 1.00 95.75 107 LYS A O 1
ATOM 864 N N . VAL A 1 108 ? 2.122 -5.038 -17.101 1.00 94.62 108 VAL A N 1
ATOM 865 C CA . VAL A 1 108 ? 3.503 -5.556 -17.079 1.00 94.62 108 VAL A CA 1
ATOM 866 C C . VAL A 1 108 ? 3.691 -6.646 -18.137 1.00 94.62 108 VAL A C 1
ATOM 868 O O . VAL A 1 108 ? 4.728 -6.692 -18.795 1.00 94.62 108 VAL A O 1
ATOM 871 N N . LYS A 1 109 ? 2.687 -7.510 -18.326 1.00 95.31 109 LYS A N 1
ATOM 872 C CA . LYS A 1 109 ? 2.700 -8.542 -19.365 1.00 95.31 109 LYS A CA 1
ATOM 873 C C . LYS A 1 109 ? 2.667 -7.930 -20.768 1.00 95.31 109 LYS A C 1
ATOM 875 O O . LYS A 1 109 ? 3.499 -8.306 -21.581 1.00 95.31 109 LYS A O 1
ATOM 880 N N . GLU A 1 110 ? 1.773 -6.978 -21.019 1.00 96.25 110 GLU A N 1
ATOM 881 C CA . GLU A 1 110 ? 1.686 -6.242 -22.289 1.00 96.25 110 GLU A CA 1
ATOM 882 C C . GLU A 1 110 ? 3.010 -5.548 -22.613 1.00 96.25 110 GLU A C 1
ATOM 884 O O . GLU A 1 110 ? 3.585 -5.796 -23.666 1.00 96.25 110 GLU A O 1
ATOM 889 N N . GLY A 1 111 ? 3.579 -4.804 -21.658 1.00 95.25 111 GLY A N 1
ATOM 890 C CA . GLY A 1 111 ? 4.877 -4.155 -21.842 1.00 95.25 111 GLY A CA 1
ATOM 891 C C . GLY A 1 111 ? 6.017 -5.142 -22.117 1.00 95.25 111 GLY A C 1
ATOM 892 O O . GLY A 1 111 ? 6.914 -4.841 -22.903 1.00 95.25 111 GLY A O 1
ATOM 893 N N . ARG A 1 112 ? 5.993 -6.343 -21.521 1.00 95.12 112 ARG A N 1
ATOM 894 C CA . ARG A 1 112 ? 6.949 -7.410 -21.857 1.00 95.12 112 ARG A CA 1
ATOM 895 C C . ARG A 1 112 ? 6.759 -7.899 -23.288 1.00 95.12 112 ARG A C 1
ATOM 897 O O . ARG A 1 112 ? 7.750 -8.058 -23.993 1.00 95.12 112 ARG A O 1
ATOM 904 N N . ASP A 1 113 ? 5.522 -8.174 -23.682 1.00 95.69 113 ASP A N 1
ATOM 905 C CA . ASP A 1 113 ? 5.200 -8.716 -25.000 1.00 95.69 113 ASP A CA 1
ATOM 906 C C . ASP A 1 113 ? 5.557 -7.687 -26.102 1.00 95.69 113 ASP A C 1
ATOM 908 O O . ASP A 1 113 ? 6.174 -8.056 -27.102 1.00 95.69 113 ASP A O 1
ATOM 912 N N . ASP A 1 114 ? 5.341 -6.389 -25.852 1.00 96.44 114 ASP A N 1
ATOM 913 C CA . ASP A 1 114 ? 5.805 -5.286 -26.709 1.00 96.44 114 ASP A CA 1
ATOM 914 C C . ASP A 1 114 ? 7.337 -5.242 -26.823 1.00 96.44 114 ASP A C 1
ATOM 916 O O . ASP A 1 114 ? 7.884 -5.076 -27.915 1.00 96.44 114 ASP A O 1
ATOM 920 N N . CYS A 1 115 ? 8.059 -5.426 -25.710 1.00 95.94 115 CYS A N 1
ATOM 921 C CA . CYS A 1 115 ? 9.523 -5.481 -25.735 1.00 95.94 115 CYS A CA 1
ATOM 922 C C . CYS A 1 115 ? 10.033 -6.679 -26.545 1.00 95.94 115 CYS A C 1
ATOM 924 O O . CYS A 1 115 ? 11.015 -6.543 -27.269 1.00 95.94 115 CYS A O 1
ATOM 926 N N . VAL A 1 116 ? 9.384 -7.842 -26.435 1.00 95.38 116 VAL A N 1
ATOM 927 C CA . VAL A 1 116 ? 9.733 -9.041 -27.217 1.00 95.38 116 VAL A CA 1
ATOM 928 C C . VAL A 1 116 ? 9.536 -8.782 -28.710 1.00 95.38 116 VAL A C 1
ATOM 930 O O . VAL A 1 116 ? 10.421 -9.102 -29.503 1.00 95.38 116 VAL A O 1
ATOM 933 N N . LEU A 1 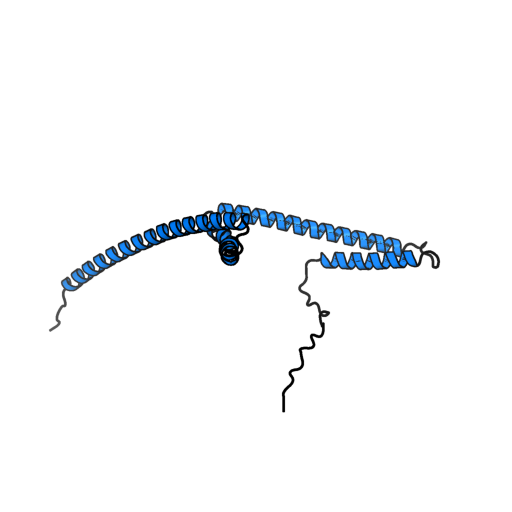117 ? 8.421 -8.152 -29.091 1.00 97.06 117 LEU A N 1
ATOM 934 C CA . LEU A 1 117 ? 8.163 -7.773 -30.479 1.00 97.06 117 LEU A CA 1
ATOM 935 C C . LEU A 1 117 ? 9.202 -6.767 -30.994 1.00 97.06 117 LEU A C 1
ATOM 937 O O . LEU A 1 117 ? 9.708 -6.909 -32.105 1.00 97.06 117 LEU A O 1
ATOM 941 N N . LEU A 1 118 ? 9.566 -5.779 -30.172 1.00 96.50 118 LEU A N 1
ATOM 942 C CA . LEU A 1 118 ? 10.601 -4.805 -30.509 1.00 96.50 118 LEU A CA 1
ATOM 943 C C . LEU A 1 118 ? 11.969 -5.468 -30.717 1.00 96.50 118 LEU A C 1
ATOM 945 O O . LEU A 1 118 ? 12.655 -5.140 -31.682 1.00 96.50 118 LEU A O 1
ATOM 949 N N . VAL A 1 119 ? 12.356 -6.405 -29.845 1.00 96.25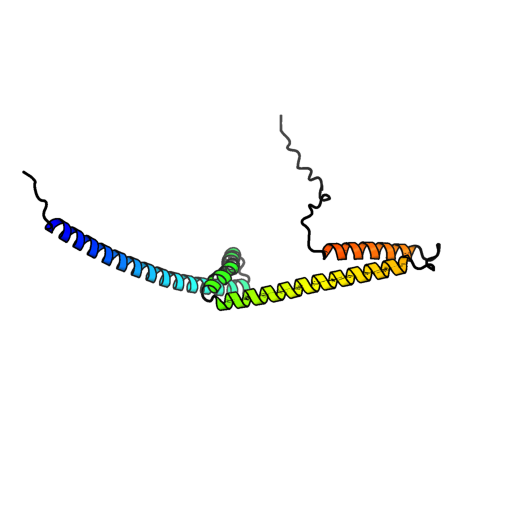 119 VAL A N 1
ATOM 950 C CA . VAL A 1 119 ? 13.589 -7.191 -30.011 1.00 96.25 119 VAL A CA 1
ATOM 951 C C . VAL A 1 119 ? 13.564 -7.922 -31.350 1.00 96.25 119 VAL A C 1
ATOM 953 O O . VAL A 1 119 ? 14.511 -7.772 -32.115 1.00 96.25 119 VAL A O 1
ATOM 956 N N . GLN A 1 120 ? 12.467 -8.617 -31.671 1.00 95.88 120 GLN A N 1
ATOM 957 C CA . GLN A 1 120 ? 12.326 -9.333 -32.941 1.00 95.88 120 GLN A CA 1
ATOM 958 C C . GLN A 1 120 ? 12.502 -8.401 -34.148 1.00 95.88 120 GLN A C 1
ATOM 960 O O . GLN A 1 120 ? 13.314 -8.686 -35.024 1.00 95.88 120 GLN A O 1
ATOM 965 N N . HIS A 1 121 ? 11.816 -7.254 -34.167 1.00 95.62 121 HIS A N 1
ATOM 966 C CA . HIS A 1 121 ? 11.949 -6.281 -35.256 1.00 95.62 121 HIS A CA 1
ATOM 967 C C . HIS A 1 121 ? 13.384 -5.757 -35.404 1.00 95.62 121 HIS A C 1
ATOM 969 O O . HIS A 1 121 ? 13.879 -5.598 -36.520 1.00 95.62 121 HIS A O 1
ATOM 975 N N . LEU A 1 122 ? 14.072 -5.488 -34.291 1.00 93.88 122 LEU A N 1
ATOM 976 C CA . LEU A 1 122 ? 15.463 -5.036 -34.317 1.00 93.88 122 LEU A CA 1
ATOM 977 C C . LEU A 1 122 ? 16.407 -6.139 -34.809 1.00 93.88 122 LEU A C 1
ATOM 979 O O . LEU A 1 122 ? 17.335 -5.844 -35.560 1.00 93.88 122 LEU A O 1
ATOM 983 N N . THR A 1 123 ? 16.165 -7.399 -34.440 1.00 93.25 123 THR A N 1
ATOM 984 C CA . THR A 1 123 ? 16.897 -8.550 -34.984 1.00 93.25 123 THR A CA 1
ATOM 985 C C . THR A 1 123 ? 16.708 -8.648 -36.498 1.00 93.25 123 THR A C 1
ATOM 987 O O . THR A 1 123 ? 17.695 -8.750 -37.227 1.00 93.25 123 THR A O 1
ATOM 990 N N . ASP A 1 124 ? 15.472 -8.546 -36.987 1.00 92.44 124 ASP A N 1
ATOM 991 C CA . ASP A 1 124 ? 15.167 -8.631 -38.418 1.00 92.44 124 ASP A CA 1
ATOM 992 C C . ASP A 1 124 ? 15.901 -7.526 -39.198 1.00 92.44 124 ASP A C 1
ATOM 994 O O . ASP A 1 124 ? 16.583 -7.808 -40.185 1.00 92.44 124 ASP A O 1
ATOM 998 N N . LEU A 1 125 ? 15.876 -6.287 -38.692 1.00 89.56 125 LEU A N 1
ATOM 999 C CA . LEU A 1 125 ? 16.620 -5.161 -39.268 1.00 89.56 125 LEU A CA 1
ATOM 1000 C C . LEU A 1 125 ? 18.139 -5.389 -39.275 1.00 89.56 125 LEU A C 1
ATOM 1002 O O . LEU A 1 125 ? 18.801 -5.093 -40.268 1.00 89.56 125 LEU A O 1
ATOM 1006 N N . LEU A 1 126 ? 18.705 -5.938 -38.196 1.00 87.06 126 LEU A N 1
ATOM 1007 C CA . LEU A 1 126 ? 20.141 -6.236 -38.097 1.00 87.06 126 LEU A CA 1
ATOM 1008 C C . LEU A 1 126 ? 20.590 -7.361 -39.041 1.00 87.06 126 LEU A C 1
ATOM 1010 O O . LEU A 1 126 ? 21.759 -7.398 -39.440 1.00 87.06 126 LEU A O 1
ATOM 1014 N N . THR A 1 127 ? 19.683 -8.279 -39.380 1.00 86.19 127 THR A N 1
ATOM 1015 C CA . THR A 1 127 ? 19.935 -9.400 -40.302 1.00 86.19 127 THR A CA 1
ATOM 1016 C C . THR A 1 127 ? 19.672 -9.059 -41.771 1.00 86.19 127 THR A C 1
ATOM 1018 O O . THR A 1 127 ? 20.011 -9.855 -42.651 1.00 86.19 127 THR A O 1
ATOM 1021 N N . HIS A 1 128 ? 19.118 -7.876 -42.057 1.00 83.00 128 HIS A N 1
ATOM 1022 C CA . HIS A 1 128 ? 18.830 -7.432 -43.415 1.00 83.00 128 HIS A CA 1
ATOM 1023 C C . HIS A 1 128 ? 20.120 -7.250 -44.231 1.00 83.00 128 HIS A C 1
ATOM 1025 O O . HIS A 1 128 ? 21.060 -6.580 -43.804 1.00 83.00 128 HIS A O 1
ATOM 1031 N N . LYS A 1 129 ? 20.172 -7.855 -45.425 1.00 64.50 129 LYS A N 1
ATOM 1032 C CA . LYS A 1 129 ? 21.407 -7.977 -46.220 1.00 64.50 129 LYS A CA 1
ATOM 1033 C C . LYS A 1 129 ? 21.924 -6.662 -46.810 1.00 64.50 129 LYS A C 1
ATOM 1035 O O . LYS A 1 129 ? 23.123 -6.552 -47.009 1.00 64.50 129 LYS A O 1
ATOM 1040 N N . ASP A 1 130 ? 21.063 -5.663 -47.003 1.00 65.88 130 ASP A N 1
ATOM 1041 C CA . ASP A 1 130 ? 21.456 -4.344 -47.539 1.00 65.88 130 ASP A CA 1
ATOM 1042 C C . ASP A 1 130 ? 22.169 -3.433 -46.517 1.00 65.88 130 ASP A C 1
ATOM 1044 O O . ASP A 1 130 ? 22.484 -2.282 -46.814 1.00 65.88 130 ASP A O 1
ATOM 1048 N N . LEU A 1 131 ? 22.458 -3.927 -45.307 1.00 64.75 131 LEU A N 1
ATOM 1049 C CA . LEU A 1 131 ? 23.231 -3.217 -44.279 1.00 64.75 131 LEU A CA 1
ATOM 1050 C C . LEU A 1 131 ? 24.754 -3.271 -44.560 1.00 64.75 131 LEU A C 1
ATOM 1052 O O . LEU A 1 131 ? 25.558 -3.500 -43.650 1.00 64.75 131 LEU A O 1
ATOM 1056 N N . ASP A 1 132 ? 25.161 -3.130 -45.827 1.00 63.78 132 ASP A N 1
ATOM 1057 C CA . ASP A 1 132 ? 26.522 -3.430 -46.280 1.00 63.78 132 ASP A CA 1
ATOM 1058 C C . ASP A 1 132 ? 27.544 -2.304 -45.971 1.00 63.78 132 ASP A C 1
ATOM 1060 O O . ASP A 1 132 ? 27.578 -1.211 -46.538 1.00 63.78 132 ASP A O 1
ATOM 1064 N N . LYS A 1 133 ? 28.369 -2.654 -44.984 1.00 65.38 133 LYS A N 1
ATOM 1065 C CA . LYS A 1 133 ? 29.783 -2.389 -44.665 1.00 65.38 133 LYS A CA 1
ATOM 1066 C C . LYS A 1 133 ? 30.420 -1.005 -44.553 1.00 65.38 133 LYS A C 1
ATOM 1068 O O . LYS A 1 133 ? 31.338 -0.953 -43.750 1.00 65.38 133 LYS A O 1
ATOM 1073 N N . ASP A 1 134 ? 29.964 0.090 -45.161 1.00 62.34 134 ASP A N 1
ATOM 1074 C CA . ASP A 1 134 ? 30.703 1.369 -44.970 1.00 62.34 134 ASP A CA 1
ATOM 1075 C C . ASP A 1 134 ? 29.839 2.617 -44.712 1.00 62.34 134 ASP A C 1
ATOM 1077 O O . ASP A 1 134 ? 30.293 3.545 -44.045 1.00 62.34 134 ASP A O 1
ATOM 1081 N N . GLN A 1 135 ? 28.571 2.653 -45.142 1.00 63.47 135 GLN A N 1
ATOM 1082 C CA . GLN A 1 135 ? 27.701 3.831 -44.937 1.00 63.47 135 GLN A CA 1
ATOM 1083 C C . GLN A 1 135 ? 26.719 3.691 -43.758 1.00 63.47 135 GLN A C 1
ATOM 1085 O O . GLN A 1 135 ? 26.167 4.682 -43.285 1.00 63.47 135 GLN A O 1
ATOM 1090 N N . GLY A 1 136 ? 26.520 2.467 -43.255 1.00 73.50 136 GLY A N 1
ATOM 1091 C CA . GLY A 1 136 ? 25.513 2.134 -42.239 1.00 73.50 136 GLY A CA 1
ATOM 1092 C C . GLY A 1 136 ? 26.054 1.823 -40.840 1.00 73.50 136 GLY A C 1
ATOM 1093 O O . GLY A 1 13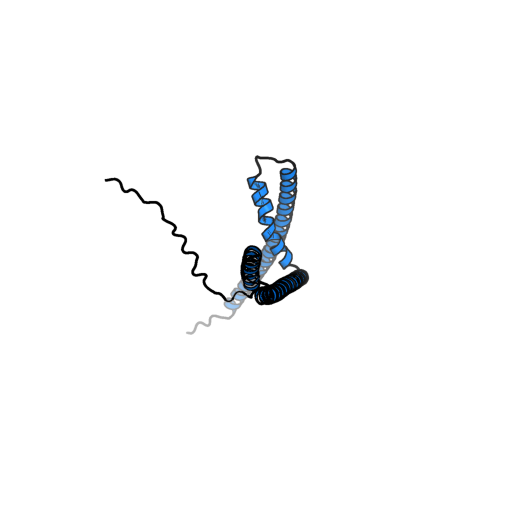6 ? 25.278 1.389 -39.992 1.00 73.50 136 GLY A O 1
ATOM 1094 N N . GLN A 1 137 ? 27.354 2.013 -40.577 1.00 79.50 137 GLN A N 1
ATOM 1095 C CA . GLN A 1 137 ? 27.995 1.614 -39.311 1.00 79.50 137 GLN A CA 1
ATOM 1096 C C . GLN A 1 137 ? 27.311 2.244 -38.082 1.00 79.50 137 GLN A C 1
ATOM 1098 O O . GLN A 1 137 ? 26.925 1.528 -37.162 1.00 79.50 137 GLN A O 1
ATOM 1103 N N . GLY A 1 138 ? 27.072 3.561 -38.097 1.00 84.19 138 GLY A N 1
ATOM 1104 C CA . GLY A 1 138 ? 26.414 4.254 -36.981 1.00 84.19 138 GLY A CA 1
ATOM 1105 C C . GLY A 1 138 ? 24.966 3.801 -36.755 1.00 84.19 138 GLY A C 1
ATOM 1106 O O . GLY A 1 138 ? 24.546 3.601 -35.619 1.00 84.19 138 GLY A O 1
ATOM 1107 N N . LEU A 1 139 ? 24.219 3.544 -37.834 1.00 85.44 139 LEU A N 1
ATOM 1108 C CA . LEU A 1 139 ? 22.869 2.972 -37.752 1.00 85.44 139 LEU A CA 1
ATOM 1109 C C . LEU A 1 139 ? 22.895 1.560 -37.157 1.00 85.44 139 LEU A C 1
ATOM 1111 O O . LEU A 1 139 ? 22.061 1.221 -36.321 1.00 85.44 139 LEU A O 1
ATOM 1115 N N . ARG A 1 140 ? 23.875 0.742 -37.545 1.00 87.00 140 ARG A N 1
ATOM 1116 C CA . ARG A 1 140 ? 24.062 -0.610 -37.010 1.00 87.00 140 ARG A CA 1
ATOM 1117 C C . ARG A 1 140 ? 24.389 -0.590 -35.518 1.00 87.00 140 ARG A C 1
ATOM 1119 O O . ARG A 1 140 ? 23.841 -1.399 -34.770 1.00 87.00 140 ARG A O 1
ATOM 1126 N N . GLU A 1 141 ? 25.238 0.333 -35.078 1.00 88.81 141 GLU A N 1
ATOM 1127 C CA . GLU A 1 141 ? 25.547 0.545 -33.660 1.00 88.81 141 GLU A CA 1
ATOM 1128 C C . GLU A 1 141 ? 24.297 0.962 -32.875 1.00 88.81 141 GLU A C 1
ATOM 1130 O O . GLU A 1 141 ? 23.993 0.361 -31.844 1.00 88.81 141 GLU A O 1
ATOM 1135 N N . GLN A 1 142 ? 23.509 1.907 -33.401 1.00 91.12 142 GLN A N 1
ATOM 1136 C CA . GLN A 1 142 ? 22.249 2.329 -32.783 1.00 91.12 142 GLN A CA 1
ATOM 1137 C C . GLN A 1 142 ? 21.222 1.193 -32.691 1.00 91.12 142 GLN A C 1
ATOM 1139 O O . GLN A 1 142 ? 20.587 1.030 -31.649 1.00 91.12 142 GLN A O 1
ATOM 1144 N N . LEU A 1 143 ? 21.068 0.382 -33.742 1.00 92.25 143 LEU A N 1
ATOM 1145 C CA . LEU A 1 143 ? 20.167 -0.776 -33.739 1.00 92.25 143 LEU A CA 1
ATOM 1146 C C . LEU A 1 143 ? 20.622 -1.850 -32.744 1.00 92.25 143 LEU A C 1
ATOM 1148 O O . LEU A 1 143 ? 19.795 -2.430 -32.042 1.00 92.25 143 LEU A O 1
ATOM 1152 N N . THR A 1 144 ? 21.932 -2.083 -32.641 1.00 92.19 144 THR A N 1
ATOM 1153 C CA . THR A 1 144 ? 22.512 -3.047 -31.693 1.00 92.19 144 THR A CA 1
ATOM 1154 C C . THR A 1 144 ? 22.311 -2.590 -30.246 1.00 92.19 144 THR A C 1
ATOM 1156 O O . THR A 1 144 ? 21.915 -3.385 -29.393 1.00 92.19 144 THR A O 1
ATOM 1159 N N . GLU A 1 145 ? 22.513 -1.303 -29.959 1.00 94.88 145 GLU A N 1
ATOM 1160 C 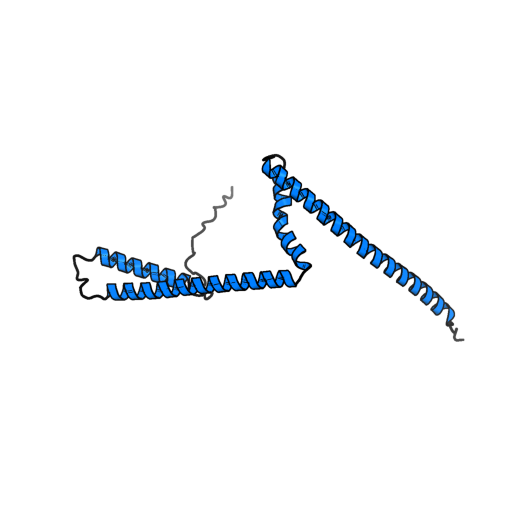CA . GLU A 1 145 ? 22.253 -0.749 -28.628 1.00 94.88 145 GLU A CA 1
ATOM 1161 C C . GLU A 1 145 ? 20.752 -0.745 -28.302 1.00 94.88 145 GLU A C 1
ATOM 1163 O O . GLU A 1 145 ? 20.356 -1.139 -27.204 1.00 94.88 145 GLU A O 1
ATOM 1168 N N . GLY A 1 146 ? 19.898 -0.400 -29.270 1.00 95.25 146 GLY A N 1
ATOM 1169 C CA . GLY A 1 146 ? 18.445 -0.510 -29.140 1.00 95.25 146 GLY A CA 1
ATOM 1170 C C . GLY A 1 146 ? 17.997 -1.935 -28.805 1.00 95.25 146 GLY A C 1
ATOM 1171 O O . GLY A 1 146 ? 17.185 -2.126 -27.899 1.00 95.25 146 GLY A O 1
ATOM 1172 N N . HIS A 1 147 ? 18.583 -2.940 -29.464 1.00 95.88 147 HIS A N 1
ATOM 1173 C CA . HIS A 1 147 ? 18.305 -4.354 -29.204 1.00 95.88 147 HIS A CA 1
ATOM 1174 C C . HIS A 1 147 ? 18.686 -4.733 -27.769 1.00 95.88 147 HIS A C 1
ATOM 1176 O O . HIS A 1 147 ? 17.878 -5.306 -27.035 1.00 95.88 147 HIS A O 1
ATOM 1182 N N . ARG A 1 148 ? 19.888 -4.340 -27.326 1.00 96.44 148 ARG A N 1
ATOM 1183 C CA . ARG A 1 148 ? 20.376 -4.577 -25.959 1.00 96.44 148 ARG A CA 1
ATOM 1184 C C . ARG A 1 148 ? 19.456 -3.957 -24.902 1.00 96.44 148 ARG A C 1
ATOM 1186 O O . ARG A 1 148 ? 19.179 -4.578 -23.872 1.00 96.44 148 ARG A O 1
ATOM 1193 N N . LEU A 1 149 ? 18.981 -2.733 -25.138 1.00 96.69 149 LEU A N 1
ATOM 1194 C CA . LEU A 1 149 ? 18.073 -2.033 -24.229 1.00 96.69 149 LEU A CA 1
ATOM 1195 C C . LEU A 1 149 ? 16.690 -2.696 -24.178 1.00 96.69 149 LEU A C 1
ATOM 1197 O O . LEU A 1 149 ? 16.158 -2.887 -23.082 1.00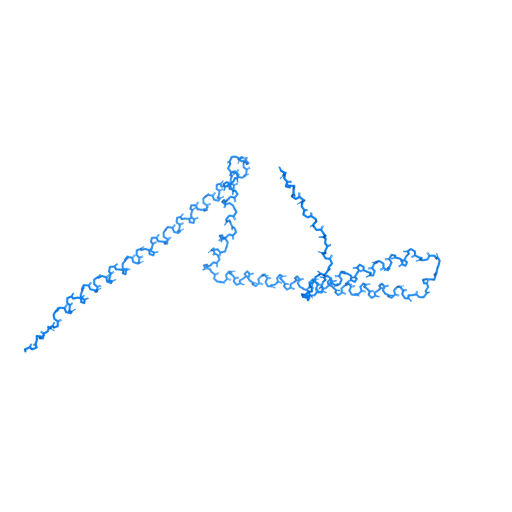 96.69 149 LEU A O 1
ATOM 1201 N N . ALA A 1 150 ? 16.141 -3.095 -25.328 1.00 96.12 150 ALA A N 1
ATOM 1202 C CA . ALA A 1 150 ? 14.857 -3.785 -25.416 1.00 96.12 150 ALA A CA 1
ATOM 1203 C C . ALA A 1 150 ? 14.891 -5.154 -24.708 1.00 96.12 150 ALA A C 1
ATOM 1205 O O . ALA A 1 150 ? 13.997 -5.460 -23.916 1.00 96.12 150 ALA A O 1
ATOM 1206 N N . GLU A 1 151 ? 15.967 -5.934 -24.872 1.00 94.50 151 GLU A N 1
ATOM 1207 C CA . GLU A 1 151 ? 16.169 -7.184 -24.125 1.00 94.50 151 GLU A CA 1
ATOM 1208 C C . GLU A 1 151 ? 16.257 -6.949 -22.613 1.00 94.50 151 GLU A C 1
ATOM 1210 O O . GLU A 1 151 ? 15.651 -7.677 -21.820 1.00 94.50 151 GLU A O 1
ATOM 1215 N N . ARG A 1 152 ? 17.000 -5.922 -22.181 1.00 94.00 152 ARG A N 1
ATOM 1216 C CA . ARG A 1 152 ? 17.113 -5.575 -20.757 1.00 94.00 152 ARG A CA 1
ATOM 1217 C C . ARG A 1 152 ? 15.753 -5.196 -20.169 1.00 94.00 152 ARG A C 1
ATOM 1219 O O . ARG A 1 152 ? 15.467 -5.542 -19.021 1.00 94.00 152 ARG A O 1
ATOM 1226 N N . LEU A 1 153 ? 14.922 -4.500 -20.940 1.00 92.94 153 LEU A N 1
ATOM 1227 C CA . LEU A 1 153 ? 13.581 -4.101 -20.532 1.00 92.94 153 LEU A CA 1
ATOM 1228 C C . LEU A 1 153 ? 12.631 -5.310 -20.449 1.00 92.94 153 LEU A C 1
ATOM 1230 O O . LEU A 1 153 ? 11.973 -5.490 -19.425 1.00 92.94 153 LEU A O 1
ATOM 1234 N N . ALA A 1 154 ? 12.660 -6.217 -21.433 1.00 92.88 154 ALA A N 1
ATOM 1235 C CA . ALA A 1 154 ? 11.906 -7.476 -21.399 1.00 92.88 154 ALA A CA 1
ATOM 1236 C C . ALA A 1 154 ? 12.258 -8.345 -20.174 1.00 92.88 154 ALA A C 1
ATOM 1238 O O . ALA A 1 154 ? 11.381 -8.929 -19.527 1.00 92.88 154 ALA A O 1
ATOM 1239 N N . ARG A 1 155 ? 13.545 -8.394 -19.798 1.00 90.12 155 ARG A N 1
ATOM 1240 C CA . ARG A 1 155 ? 14.013 -9.097 -18.590 1.00 90.12 155 ARG A CA 1
ATOM 1241 C C . ARG A 1 155 ? 13.495 -8.456 -17.304 1.00 90.12 155 ARG A C 1
ATOM 1243 O O . ARG A 1 155 ? 13.090 -9.182 -16.403 1.00 90.12 155 ARG A O 1
ATOM 1250 N N . LYS A 1 156 ? 13.448 -7.120 -17.221 1.00 91.50 156 LYS A N 1
ATOM 1251 C CA . LYS A 1 156 ? 12.879 -6.398 -16.064 1.00 91.50 156 LYS A CA 1
ATOM 1252 C C . LYS A 1 156 ? 11.385 -6.676 -15.865 1.00 91.50 156 LYS A C 1
ATOM 1254 O O . LYS A 1 156 ? 10.927 -6.665 -14.729 1.00 91.50 156 LYS A O 1
ATOM 1259 N N . PHE A 1 157 ? 10.644 -6.942 -16.942 1.00 89.44 157 PHE A N 1
ATOM 1260 C CA . PHE A 1 157 ? 9.228 -7.325 -16.875 1.00 89.44 157 PHE A CA 1
ATOM 1261 C C . PHE A 1 157 ? 8.989 -8.827 -16.680 1.00 89.44 157 PHE A C 1
ATOM 1263 O O . PHE A 1 157 ? 7.846 -9.265 -16.523 1.00 89.44 157 PHE A O 1
ATOM 1270 N N . SER A 1 158 ? 10.041 -9.645 -16.691 1.00 86.75 158 SER A N 1
ATOM 1271 C CA . SER A 1 158 ? 9.899 -11.065 -16.394 1.00 86.75 158 SER A CA 1
ATOM 1272 C C . SER A 1 158 ? 9.614 -11.255 -14.900 1.00 86.75 158 SER A C 1
ATOM 1274 O O . SER A 1 158 ? 10.197 -10.546 -14.078 1.00 86.75 158 SER A O 1
ATOM 1276 N N . PRO A 1 159 ? 8.732 -12.199 -14.517 1.00 72.94 159 PRO A N 1
ATOM 1277 C CA . PRO A 1 159 ? 8.502 -12.510 -13.113 1.00 72.94 159 PRO A CA 1
ATOM 1278 C C . PRO A 1 159 ? 9.844 -12.847 -12.473 1.00 72.94 159 PRO A C 1
ATOM 1280 O O . PRO A 1 159 ? 10.526 -13.760 -12.943 1.00 72.94 159 PRO A O 1
ATOM 1283 N N . GLY A 1 160 ? 10.237 -12.088 -11.450 1.00 61.47 160 GLY A N 1
ATOM 1284 C CA . GLY A 1 160 ? 11.494 -12.307 -10.754 1.00 61.47 160 GLY A CA 1
ATOM 1285 C C . GLY A 1 160 ? 11.546 -13.740 -10.242 1.00 61.47 160 GLY A C 1
ATOM 1286 O O . GLY A 1 160 ? 10.932 -14.069 -9.230 1.00 61.47 160 GLY A O 1
ATOM 1287 N N . LYS A 1 161 ? 12.283 -14.612 -10.933 1.00 56.03 161 LYS A N 1
ATOM 1288 C CA . LYS A 1 161 ? 12.873 -15.765 -10.266 1.00 56.03 161 LYS A CA 1
ATOM 1289 C C . LYS A 1 161 ? 13.851 -15.152 -9.283 1.00 56.03 161 LYS A C 1
A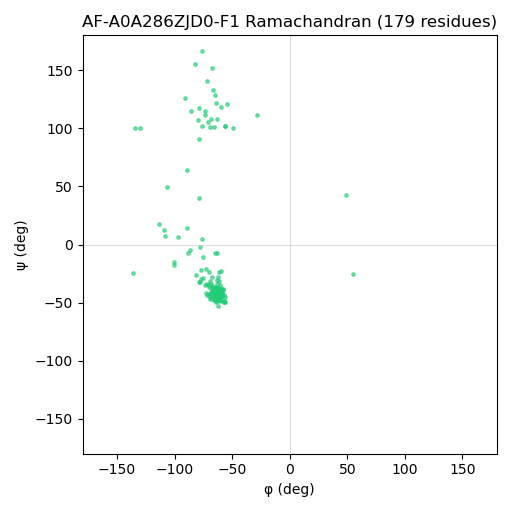TOM 1291 O O . LYS A 1 161 ? 14.693 -14.375 -9.720 1.00 56.03 161 LYS A O 1
ATOM 1296 N N . GLY A 1 162 ? 13.686 -15.428 -7.990 1.00 51.94 162 GLY A N 1
ATOM 1297 C CA . GLY A 1 162 ? 14.644 -15.018 -6.970 1.00 51.94 162 GLY A CA 1
ATOM 1298 C C . GLY A 1 162 ? 16.041 -15.420 -7.428 1.00 51.94 162 GLY A C 1
ATOM 1299 O O . GLY A 1 162 ? 16.400 -16.591 -7.396 1.00 51.94 162 GLY A O 1
ATOM 1300 N N . ALA A 1 163 ? 16.770 -14.450 -7.952 1.00 41.09 163 ALA A N 1
ATOM 1301 C CA . ALA A 1 163 ? 18.112 -14.590 -8.452 1.00 41.09 163 ALA A CA 1
ATOM 1302 C C . ALA A 1 163 ? 18.862 -13.464 -7.773 1.00 41.09 163 ALA A C 1
ATOM 1304 O O . ALA A 1 163 ? 18.719 -12.293 -8.117 1.00 41.09 163 ALA A O 1
ATOM 1305 N N . THR A 1 164 ? 19.561 -13.866 -6.719 1.00 49.44 164 THR A N 1
ATOM 1306 C CA . THR A 1 164 ? 20.750 -13.226 -6.186 1.00 49.44 164 THR A CA 1
ATOM 1307 C C . THR A 1 164 ? 21.480 -12.512 -7.315 1.00 49.44 164 THR A C 1
ATOM 1309 O O . THR A 1 164 ? 21.972 -13.154 -8.239 1.00 49.44 164 THR A O 1
ATOM 1312 N N . ASP A 1 165 ? 21.479 -11.189 -7.256 1.00 40.38 165 ASP A N 1
ATOM 1313 C CA . ASP A 1 165 ? 22.261 -10.322 -8.123 1.00 40.38 165 ASP A CA 1
ATOM 1314 C C . ASP A 1 165 ? 23.727 -10.442 -7.660 1.00 40.38 165 ASP A C 1
ATOM 1316 O O . ASP A 1 165 ? 24.010 -10.063 -6.519 1.00 40.38 165 ASP A O 1
ATOM 1320 N N . PRO A 1 166 ? 24.666 -11.032 -8.429 1.00 51.56 166 PRO A N 1
ATOM 1321 C CA . PRO A 1 166 ? 26.049 -11.147 -7.987 1.00 51.56 166 PRO A CA 1
ATOM 1322 C C . PRO A 1 166 ? 26.900 -9.934 -8.398 1.00 51.56 166 PRO A C 1
ATOM 1324 O O . PRO A 1 166 ? 28.119 -10.026 -8.314 1.00 51.56 166 PRO A O 1
ATOM 1327 N N . ASP A 1 167 ? 26.303 -8.811 -8.823 1.00 45.44 167 ASP A N 1
ATOM 1328 C CA . ASP A 1 167 ? 27.059 -7.664 -9.362 1.00 45.44 167 ASP A CA 1
ATOM 1329 C C . ASP A 1 167 ? 26.999 -6.383 -8.506 1.00 45.44 167 ASP A C 1
ATOM 1331 O O . ASP A 1 167 ? 27.346 -5.291 -8.947 1.00 45.44 167 ASP A O 1
ATOM 1335 N N . CYS A 1 168 ? 26.616 -6.505 -7.232 1.00 42.72 168 CYS A N 1
ATOM 1336 C CA . CYS A 1 168 ? 26.698 -5.411 -6.258 1.00 42.72 168 CYS A CA 1
ATOM 1337 C C . CYS A 1 168 ? 27.837 -5.615 -5.244 1.00 42.72 168 CYS A C 1
ATOM 1339 O O . CYS A 1 168 ? 27.637 -5.462 -4.042 1.00 42.72 168 CYS A O 1
ATOM 1341 N N . THR A 1 169 ? 29.057 -5.918 -5.692 1.00 45.12 169 THR A N 1
ATOM 1342 C CA . THR A 1 169 ? 30.276 -5.706 -4.884 1.00 45.12 169 THR A CA 1
ATOM 1343 C C . THR A 1 169 ? 30.837 -4.306 -5.129 1.00 45.12 169 THR A C 1
ATOM 1345 O O . THR A 1 169 ? 31.957 -4.108 -5.594 1.00 45.12 169 THR A O 1
ATOM 1348 N N . GLY A 1 170 ? 30.052 -3.298 -4.746 1.00 41.62 170 GLY A N 1
ATOM 1349 C CA . GLY A 1 170 ? 30.598 -1.984 -4.432 1.00 41.62 170 GLY A CA 1
ATOM 1350 C C . GLY A 1 170 ? 31.373 -2.091 -3.121 1.00 41.62 170 GLY A C 1
ATOM 1351 O O . GLY A 1 170 ? 30.774 -2.235 -2.058 1.00 41.62 170 GLY A O 1
ATOM 1352 N N . GLN A 1 171 ? 32.704 -2.074 -3.195 1.00 43.78 171 GLN A N 1
ATOM 1353 C CA . GLN A 1 171 ? 33.585 -2.023 -2.029 1.00 43.78 171 GLN A CA 1
ATOM 1354 C C . GLN A 1 171 ? 33.243 -0.804 -1.161 1.00 43.78 171 GLN A C 1
ATOM 1356 O O . GLN A 1 171 ? 33.649 0.319 -1.456 1.00 43.78 171 GLN A O 1
ATOM 1361 N N . LEU A 1 172 ? 32.535 -1.026 -0.057 1.00 38.34 172 LEU A N 1
ATOM 1362 C CA . LEU A 1 172 ? 32.468 -0.074 1.044 1.00 38.34 172 LEU A CA 1
ATOM 1363 C C . LEU A 1 172 ? 33.754 -0.226 1.861 1.00 38.34 172 LEU A C 1
ATOM 1365 O O . LEU A 1 172 ? 33.846 -1.050 2.768 1.00 38.34 172 LEU A O 1
ATOM 1369 N N . HIS A 1 173 ? 34.775 0.558 1.512 1.00 42.50 173 HIS A N 1
ATOM 1370 C CA . HIS A 1 173 ? 35.887 0.811 2.421 1.00 42.50 173 HIS A CA 1
ATOM 1371 C C . HIS A 1 173 ? 35.336 1.544 3.654 1.00 42.50 173 HIS A C 1
ATOM 1373 O O . HIS A 1 173 ? 34.952 2.709 3.575 1.00 42.50 173 HIS A O 1
ATOM 1379 N N . GLY A 1 174 ? 35.270 0.844 4.788 1.00 41.28 174 GLY A N 1
ATOM 1380 C CA . GLY A 1 174 ? 34.974 1.449 6.085 1.00 41.28 174 GLY A CA 1
ATOM 1381 C C . GLY A 1 174 ? 36.112 2.372 6.549 1.00 41.28 174 GLY A C 1
ATOM 1382 O O . GLY A 1 174 ? 37.271 2.159 6.175 1.00 41.28 174 GLY A O 1
ATOM 1383 N N . PRO A 1 175 ? 35.818 3.410 7.352 1.00 45.34 175 PRO A N 1
ATOM 1384 C CA . PRO A 1 175 ? 36.826 4.358 7.806 1.00 45.34 175 PRO A CA 1
ATOM 1385 C C . PRO A 1 175 ? 37.842 3.690 8.744 1.00 45.34 175 PRO A C 1
ATOM 1387 O O . PRO A 1 175 ? 37.485 2.977 9.681 1.00 45.34 175 PRO A O 1
ATOM 1390 N N . ARG A 1 176 ? 39.130 3.946 8.482 1.00 46.56 176 ARG A N 1
ATOM 1391 C CA . ARG A 1 176 ? 40.259 3.521 9.320 1.00 46.56 176 ARG A CA 1
ATOM 1392 C C . ARG A 1 176 ? 40.128 4.119 10.722 1.00 46.56 176 ARG A C 1
ATOM 1394 O O . ARG A 1 176 ? 40.177 5.335 10.885 1.00 46.56 176 ARG A O 1
ATOM 1401 N N . VAL A 1 177 ? 40.021 3.255 11.726 1.00 43.75 177 VAL A N 1
ATOM 1402 C CA . VAL A 1 177 ? 40.130 3.623 13.141 1.00 43.75 177 VAL A CA 1
ATOM 1403 C C . VAL A 1 177 ? 41.607 3.901 13.435 1.00 43.75 177 VAL A C 1
ATOM 1405 O O . VAL A 1 177 ? 42.445 3.009 13.324 1.00 43.75 177 VAL A O 1
ATOM 1408 N N . PHE A 1 178 ? 41.932 5.149 13.769 1.00 41.91 178 PHE A N 1
ATOM 1409 C CA . PHE A 1 178 ? 43.233 5.535 14.314 1.00 41.91 178 PHE A CA 1
ATOM 1410 C C . PHE A 1 178 ? 43.262 5.178 15.806 1.00 41.91 178 PHE A C 1
ATOM 1412 O O . PHE A 1 178 ? 42.478 5.716 16.585 1.00 41.91 178 PHE A O 1
ATOM 1419 N N . THR A 1 179 ? 44.164 4.288 16.209 1.00 44.00 179 THR A N 1
ATOM 1420 C CA . THR A 1 179 ? 44.528 4.077 17.618 1.00 44.00 179 THR A CA 1
ATOM 1421 C C . THR A 1 179 ? 45.708 4.988 17.967 1.00 44.00 179 THR A C 1
ATOM 1423 O O . THR A 1 179 ? 46.714 4.928 17.252 1.00 44.00 179 THR A O 1
ATOM 1426 N N . PRO A 1 180 ? 45.638 5.823 19.020 1.00 53.75 180 PRO A N 1
ATOM 1427 C CA . PRO A 1 180 ? 46.801 6.549 19.504 1.00 53.75 180 PRO A CA 1
ATOM 1428 C C . PRO A 1 180 ? 47.657 5.671 20.424 1.00 53.75 180 PRO A C 1
ATOM 1430 O O . PRO A 1 180 ? 47.177 4.695 21.001 1.00 53.75 180 PRO A O 1
ATOM 1433 N N . HIS A 1 181 ? 48.935 6.038 20.481 1.00 57.06 181 HIS A N 1
ATOM 1434 C CA . HIS A 1 181 ? 50.045 5.330 21.109 1.00 57.06 181 HIS A CA 1
ATOM 1435 C C . HIS A 1 181 ? 50.199 5.657 22.599 1.00 57.06 181 HIS A C 1
ATOM 1437 O O . HIS A 1 181 ? 49.797 6.777 22.993 1.00 57.06 181 HIS A O 1
#

Radius of gyration: 36.32 Å; Cα contacts (8 Å, |Δi|>4): 50; chains: 1; bounding box: 75×71×114 Å

Nearest PDB structures (foldseek):
  3g67-assembly1_B  TM=5.521E-01  e=1.760E+00  Thermotoga maritima
  3g6b-assembly1_B  TM=5.015E-01  e=1.552E+00  Thermotoga maritima
  3ja6-assembly1_I  TM=4.556E-01  e=4.801E+00  Escherichia coli

Organism: Sus scrofa (NCBI:txid9823)

InterPro domains:
  IPR055306 NBPF [PTHR14199] (1-163)

Solvent-accessible surface area (backbone atoms only — not comparable to full-atom values): 10643 Å² total; per-residue (Å²): 134,85,81,79,85,62,76,66,65,58,54,54,51,51,57,52,51,50,51,51,51,53,50,52,52,52,51,52,54,46,53,55,49,52,51,50,55,51,48,52,51,48,54,52,53,49,52,52,51,43,54,50,34,55,53,43,60,75,68,64,52,75,90,48,49,70,59,36,48,55,57,58,58,54,53,67,57,50,60,58,62,62,44,74,77,40,71,67,61,46,50,52,50,51,51,51,50,52,51,51,53,49,53,51,53,48,51,40,48,51,56,23,54,52,24,52,52,50,31,51,54,38,49,54,60,73,67,42,79,87,68,64,86,76,86,44,60,69,60,51,53,51,45,52,52,51,32,55,52,29,49,53,50,27,56,71,49,43,82,80,68,93,63,86,76,89,82,76,80,73,83,77,80,74,85,83,83,83,79,87,133